Protein 8E5I (pdb70)

Structure (mmCIF, N/CA/C/O backbone):
data_8E5I
#
_entry.id   8E5I
#
_cell.length_a   95.298
_cell.length_b   95.298
_cell.length_c   87.602
_cell.angle_alpha   90.000
_cell.angle_beta   90.000
_cell.angle_gamma   90.000
#
_symmetry.space_group_name_H-M   'P 43 21 2'
#
loop_
_entity.id
_entity.type
_entity.pdbx_description
1 polymer 'Alkene reductase'
2 non-polymer 'FLAVIN MONONUCLEOTIDE'
3 non-polymer 1,2-ETHANEDIOL
4 non-polymer 'SODIUM ION'
5 non-polymer DI(HYDROXYETHYL)ETHER
6 water water
#
loop_
_atom_site.group_PDB
_atom_site.id
_atom_site.type_symbol
_atom_site.label_atom_id
_atom_site.label_alt_id
_atom_site.label_comp_id
_atom_site.label_asym_id
_atom_site.label_entity_id
_atom_site.label_seq_id
_atom_site.pdbx_PDB_ins_code
_atom_site.Cartn_x
_atom_site.Cartn_y
_atom_site.Cartn_z
_atom_site.occupancy
_atom_site.B_iso_or_equiv
_atom_site.auth_seq_id
_atom_site.auth_comp_id
_atom_site.auth_asym_id
_atom_site.auth_atom_id
_atom_site.pdbx_PDB_model_num
ATOM 1 N N . ALA A 1 2 ? 23.993 -1.219 -14.680 1.00 44.02 2 ALA A N 1
ATOM 2 C CA . ALA A 1 2 ? 22.747 -1.433 -13.944 1.00 42.67 2 ALA A CA 1
ATOM 3 C C . ALA A 1 2 ? 22.920 -1.122 -12.480 1.00 34.60 2 ALA A C 1
ATOM 4 O O . ALA A 1 2 ? 24.041 -1.006 -11.968 1.00 37.07 2 ALA A O 1
ATOM 6 N N . ASP A 1 3 ? 21.819 -0.949 -11.754 1.00 29.83 3 ASP A N 1
ATOM 7 C CA . ASP A 1 3 ? 21.942 -0.892 -10.303 1.00 36.31 3 ASP A CA 1
ATOM 8 C C . ASP A 1 3 ? 20.700 -1.564 -9.766 1.00 29.00 3 ASP A C 1
ATOM 9 O O . ASP A 1 3 ? 19.980 -2.211 -10.534 1.00 27.23 3 ASP A O 1
ATOM 14 N N . LEU A 1 4 ? 20.453 -1.409 -8.459 1.00 29.67 4 LEU A N 1
ATOM 15 C CA . LEU A 1 4 ? 19.376 -2.164 -7.819 1.00 23.70 4 LEU A CA 1
ATOM 16 C C . LEU A 1 4 ? 18.044 -1.887 -8.441 1.00 28.59 4 LEU A C 1
ATOM 17 O O . LEU A 1 4 ? 17.116 -2.702 -8.318 1.00 28.78 4 LEU A O 1
ATOM 22 N N . PHE A 1 5 ? 17.873 -0.701 -9.037 1.00 27.11 5 PHE A N 1
ATOM 23 C CA . PHE A 1 5 ? 16.536 -0.339 -9.451 1.00 25.50 5 PHE A CA 1
ATOM 24 C C . PHE A 1 5 ? 16.322 -0.541 -10.956 1.00 29.52 5 PHE A C 1
ATOM 25 O O . PHE A 1 5 ? 15.258 -0.199 -11.476 1.00 31.64 5 PHE A O 1
ATOM 33 N N . THR A 1 6 ? 17.294 -1.145 -11.659 1.00 27.92 6 THR A N 1
ATOM 34 C CA . THR A 1 6 ? 17.157 -1.459 -13.075 1.00 26.51 6 THR A CA 1
ATOM 35 C C . THR A 1 6 ? 16.355 -2.740 -13.216 1.00 30.53 6 THR A C 1
ATOM 36 O O . THR A 1 6 ? 16.683 -3.738 -12.543 1.00 25.54 6 THR A O 1
ATOM 40 N N . PRO A 1 7 ? 15.329 -2.768 -14.062 1.00 28.16 7 PRO A N 1
ATOM 41 C CA . PRO A 1 7 ? 14.605 -4.032 -14.304 1.00 25.55 7 PRO A CA 1
ATOM 42 C C . PRO A 1 7 ? 15.566 -5.070 -14.859 1.00 29.91 7 PRO A C 1
ATOM 43 O O . PRO A 1 7 ? 16.626 -4.757 -15.432 1.00 26.33 7 PRO A O 1
ATOM 47 N N . VAL A 1 8 ? 15.209 -6.337 -14.679 1.00 25.09 8 VAL A N 1
ATOM 48 C CA . VAL A 1 8 ? 16.103 -7.425 -15.098 1.00 23.88 8 VAL A CA 1
ATOM 49 C C . VAL A 1 8 ? 15.244 -8.548 -15.642 1.00 29.02 8 VAL A C 1
ATOM 50 O O . VAL A 1 8 ? 14.110 -8.762 -15.201 1.00 30.88 8 VAL A O 1
ATOM 54 N N . GLN A 1 9 ? 15.769 -9.249 -16.661 1.00 30.10 9 GLN A N 1
ATOM 55 C CA . GLN A 1 9 ? 15.067 -10.414 -17.171 1.00 32.88 9 GLN A CA 1
ATOM 56 C C . GLN A 1 9 ? 15.540 -11.602 -16.351 1.00 42.48 9 GLN A C 1
ATOM 57 O O . GLN A 1 9 ? 16.719 -11.700 -16.010 1.00 41.35 9 GLN A O 1
ATOM 63 N N . LEU A 1 10 ? 14.608 -12.470 -15.979 1.00 42.71 10 LEU A N 1
ATOM 64 C CA . LEU A 1 10 ? 14.940 -13.634 -15.159 1.00 45.08 10 LEU A CA 1
ATOM 65 C C . LEU A 1 10 ? 14.078 -14.752 -15.708 1.00 46.17 10 LEU A C 1
ATOM 66 O O . LEU A 1 10 ? 12.852 -14.719 -15.542 1.00 46.37 10 LEU A O 1
ATOM 71 N N . GLY A 1 11 ? 14.696 -15.681 -16.447 1.00 49.38 11 GLY A N 1
ATOM 72 C CA . GLY A 1 11 ? 13.872 -16.511 -17.318 1.00 50.21 11 GLY A CA 1
ATOM 73 C C . GLY A 1 11 ? 13.195 -15.639 -18.363 1.00 50.78 11 GLY A C 1
ATOM 74 O O . GLY A 1 11 ? 13.831 -14.772 -18.971 1.00 49.81 11 GLY A O 1
ATOM 75 N N . ALA A 1 12 ? 11.895 -15.870 -18.605 1.00 58.77 12 ALA A N 1
ATOM 76 C CA . ALA A 1 12 ? 11.102 -14.992 -19.472 1.00 63.48 12 ALA A CA 1
ATOM 77 C C . ALA A 1 12 ? 10.267 -13.985 -18.680 1.00 51.17 12 ALA A C 1
ATOM 78 O O . ALA A 1 12 ? 9.452 -13.256 -19.265 1.00 57.43 12 ALA A O 1
ATOM 80 N N . LEU A 1 13 ? 10.475 -13.909 -17.376 1.00 47.50 13 LEU A N 1
ATOM 81 C CA . LEU A 1 13 ? 9.860 -12.888 -16.552 1.00 41.68 13 LEU A CA 1
ATOM 82 C C . LEU A 1 13 ? 10.652 -11.600 -16.665 1.00 33.61 13 LEU A C 1
ATOM 83 O O . LEU A 1 13 ? 11.891 -11.621 -16.711 1.00 36.80 13 LEU A O 1
ATOM 88 N N . THR A 1 14 ? 9.954 -10.474 -16.512 1.00 38.02 14 THR A N 1
ATOM 89 C CA . THR A 1 14 ? 10.611 -9.178 -16.337 1.00 38.48 14 THR A CA 1
ATOM 90 C C . THR A 1 14 ? 10.405 -8.785 -14.883 1.00 35.47 14 THR A C 1
ATOM 91 O O . THR A 1 14 ? 9.260 -8.729 -14.411 1.00 42.51 14 THR A O 1
ATOM 95 N N . LEU A 1 15 ? 11.499 -8.671 -14.126 1.00 29.86 15 LEU A N 1
ATOM 96 C CA . LEU A 1 15 ? 11.387 -8.214 -12.740 1.00 25.29 15 LEU A CA 1
ATOM 97 C C . LEU A 1 15 ? 11.513 -6.694 -12.765 1.00 29.68 15 LEU A C 1
ATOM 98 O O . LEU A 1 15 ? 12.304 -6.137 -13.522 1.00 29.91 15 LEU A O 1
ATOM 103 N N . ALA A 1 16 ? 10.743 -6.034 -11.906 1.00 26.82 16 ALA A N 1
ATOM 104 C CA . ALA A 1 16 ? 10.721 -4.577 -11.907 1.00 33.77 16 ALA A CA 1
ATOM 105 C C . ALA A 1 16 ? 12.008 -3.976 -11.330 1.00 27.02 16 ALA A C 1
ATOM 106 O O . ALA A 1 16 ? 12.320 -2.810 -11.616 1.00 27.90 16 ALA A O 1
ATOM 108 N N . ASN A 1 17 ? 12.703 -4.705 -10.455 1.00 26.63 17 ASN A N 1
ATOM 109 C CA . ASN A 1 17 ? 13.908 -4.191 -9.814 1.00 29.04 17 ASN A CA 1
ATOM 110 C C . ASN A 1 17 ? 14.727 -5.405 -9.406 1.00 23.79 17 ASN A C 1
ATOM 111 O O . ASN A 1 17 ? 14.313 -6.550 -9.640 1.00 24.69 17 ASN A O 1
ATOM 116 N N . ARG A 1 18 ? 15.916 -5.174 -8.841 1.00 23.04 18 ARG A N 1
ATOM 117 C CA . ARG A 1 18 ? 16.787 -6.267 -8.441 1.00 21.38 18 ARG A CA 1
ATOM 118 C C . ARG A 1 18 ? 16.868 -6.411 -6.892 1.00 21.86 18 ARG A C 1
ATOM 119 O O . ARG A 1 18 ? 17.805 -7.041 -6.389 1.00 23.35 18 ARG A O 1
ATOM 127 N N . VAL A 1 19 ? 15.884 -5.853 -6.188 1.00 20.90 19 VAL A N 1
ATOM 128 C CA . VAL A 1 19 ? 15.738 -5.934 -4.721 1.00 21.68 19 VAL A CA 1
ATOM 129 C C . VAL A 1 19 ? 14.829 -7.130 -4.477 1.00 24.90 19 VAL A C 1
ATOM 130 O O . VAL A 1 19 ? 13.602 -7.016 -4.490 1.00 22.47 19 VAL A O 1
ATOM 134 N N . LEU A 1 20 ? 15.429 -8.291 -4.249 1.00 22.27 20 LEU A N 1
ATOM 135 C CA . LEU A 1 20 ? 14.613 -9.503 -4.171 1.00 20.47 20 LEU A CA 1
ATOM 136 C C . LEU A 1 20 ? 14.443 -9.894 -2.705 1.00 20.56 20 LEU A C 1
ATOM 137 O O . LEU A 1 20 ? 15.252 -9.558 -1.844 1.00 23.26 20 LEU A O 1
ATOM 142 N N . MET A 1 21 ? 13.403 -10.634 -2.434 1.00 19.34 21 MET A N 1
ATOM 143 C CA . MET A 1 21 ? 13.180 -11.114 -1.067 1.00 18.66 21 MET A CA 1
ATOM 144 C C . MET A 1 21 ? 13.632 -12.546 -0.948 1.00 22.57 21 MET A C 1
ATOM 145 O O . MET A 1 21 ? 13.075 -13.418 -1.601 1.00 21.74 21 MET A O 1
ATOM 150 N N . ALA A 1 22 ? 14.660 -12.782 -0.131 1.00 19.94 22 ALA A N 1
ATOM 151 C CA . ALA A 1 22 ? 15.184 -14.127 0.107 1.00 19.74 22 ALA A CA 1
ATOM 152 C C . ALA A 1 22 ? 14.145 -15.002 0.833 1.00 21.54 22 ALA A C 1
ATOM 153 O O . ALA A 1 22 ? 13.250 -14.482 1.507 1.00 22.05 22 ALA A O 1
ATOM 155 N N . PRO A 1 23 ? 14.266 -16.328 0.745 1.00 20.36 23 PRO A N 1
ATOM 156 C CA . PRO A 1 23 ? 13.276 -17.206 1.407 1.00 18.62 23 PRO A CA 1
ATOM 157 C C . PRO A 1 23 ? 13.472 -17.128 2.920 1.00 20.18 23 PRO A C 1
ATOM 158 O O . PRO A 1 23 ? 14.597 -17.196 3.402 1.00 22.47 23 PRO A O 1
ATOM 162 N N . LEU A 1 24 ? 12.368 -16.973 3.656 1.00 19.95 24 LEU A N 1
ATOM 163 C CA . LEU A 1 24 ? 12.443 -16.804 5.118 1.00 20.20 24 LEU A CA 1
ATOM 164 C C . LEU A 1 24 ? 11.389 -17.673 5.804 1.00 20.48 24 LEU A C 1
ATOM 165 O O . LEU A 1 24 ? 10.215 -17.330 5.747 1.00 23.11 24 LEU A O 1
ATOM 170 N N . THR A 1 25 ? 11.832 -18.782 6.396 1.00 21.13 25 THR A N 1
ATOM 171 C CA . THR A 1 25 ? 10.984 -19.639 7.232 1.00 19.89 25 THR A CA 1
ATOM 172 C C . THR A 1 25 ? 10.434 -18.851 8.422 1.00 23.74 25 THR A C 1
ATOM 173 O O . THR A 1 25 ? 11.212 -18.315 9.191 1.00 23.18 25 THR A O 1
ATOM 177 N N . ARG A 1 26 ? 9.102 -18.767 8.552 1.00 23.57 26 ARG A N 1
ATOM 178 C CA . ARG A 1 26 ? 8.535 -17.996 9.660 1.00 21.88 26 ARG A CA 1
ATOM 179 C C . ARG A 1 26 ? 7.538 -18.824 10.447 1.00 23.87 26 ARG A C 1
ATOM 180 O O . ARG A 1 26 ? 7.012 -18.345 11.457 1.00 27.26 26 ARG A O 1
ATOM 188 N N . THR A 1 27 ? 7.324 -20.060 10.034 1.00 25.78 27 THR A N 1
ATOM 189 C CA . THR A 1 27 ? 6.479 -21.035 10.742 1.00 26.18 27 THR A CA 1
ATOM 190 C C . THR A 1 27 ? 5.116 -20.466 11.128 1.00 28.07 27 THR A C 1
ATOM 191 O O . THR A 1 27 ? 4.642 -20.669 12.253 1.00 30.12 27 THR A O 1
ATOM 195 N N . ARG A 1 28 ? 4.460 -19.823 10.153 1.00 30.48 28 ARG A N 1
ATOM 196 C CA . ARG A 1 28 ? 3.105 -19.306 10.368 1.00 36.42 28 ARG A CA 1
ATOM 197 C C . ARG A 1 28 ? 2.072 -20.115 9.581 1.00 32.06 28 ARG A C 1
ATOM 198 O O . ARG A 1 28 ? 0.923 -19.683 9.459 1.00 35.34 28 ARG A O 1
ATOM 206 N N . ALA A 1 29 ? 2.448 -21.276 9.047 1.00 26.56 29 ALA A N 1
ATOM 207 C CA . ALA A 1 29 ? 1.438 -22.157 8.465 1.00 25.66 29 ALA A CA 1
ATOM 208 C C . ALA A 1 29 ? 0.674 -22.859 9.564 1.00 32.72 29 ALA A C 1
ATOM 209 O O . ALA A 1 29 ? 1.058 -22.860 10.746 1.00 31.38 29 ALA A O 1
ATOM 211 N N . ASP A 1 30 ? -0.437 -23.473 9.168 1.00 27.90 30 ASP A N 1
ATOM 212 C CA . ASP A 1 30 ? -1.268 -24.128 10.162 1.00 30.90 30 ASP A CA 1
ATOM 213 C C . ASP A 1 30 ? -0.740 -25.537 10.457 1.00 29.80 30 ASP A C 1
ATOM 214 O O . ASP A 1 30 ? 0.276 -25.980 9.908 1.00 31.92 30 ASP A O 1
ATOM 219 N N . ALA A 1 31 ? -1.445 -26.251 11.363 1.00 35.84 31 ALA A N 1
ATOM 220 C CA . ALA A 1 31 ? -0.964 -27.551 11.831 1.00 35.23 31 ALA A CA 1
ATOM 221 C C . ALA A 1 31 ? -0.894 -28.587 10.700 1.00 41.91 31 ALA A C 1
ATOM 222 O O . ALA A 1 31 ? -0.084 -29.518 10.765 1.00 41.85 31 ALA A O 1
ATOM 224 N N . ASP A 1 32 ? -1.698 -28.438 9.650 1.00 34.58 32 ASP A N 1
ATOM 225 C CA . ASP A 1 32 ? -1.623 -29.299 8.466 1.00 36.12 32 ASP A CA 1
ATOM 226 C C . ASP A 1 32 ? -0.668 -28.760 7.417 1.00 31.75 32 ASP A C 1
ATOM 227 O O . ASP A 1 32 ? -0.687 -29.234 6.275 1.00 31.04 32 ASP A O 1
ATOM 232 N N . HIS A 1 33 ? 0.180 -27.794 7.791 1.00 28.69 33 HIS A N 1
ATOM 233 C CA . HIS A 1 33 ? 1.154 -27.197 6.905 1.00 25.57 33 HIS A CA 1
ATOM 234 C C . HIS A 1 33 ? 0.477 -26.485 5.749 1.00 23.86 33 HIS A C 1
ATOM 235 O O . HIS A 1 33 ? 1.093 -26.292 4.705 1.00 25.45 33 HIS A O 1
ATOM 242 N N . VAL A 1 34 ? -0.723 -25.950 5.971 1.00 24.00 34 VAL A N 1
ATOM 243 C CA . VAL A 1 34 ? -1.428 -25.157 4.951 1.00 28.16 34 VAL A CA 1
ATOM 244 C C . VAL A 1 34 ? -1.158 -23.671 5.178 1.00 30.49 34 VAL A C 1
ATOM 245 O O . VAL A 1 34 ? -1.260 -23.210 6.318 1.00 26.97 34 VAL A O 1
ATOM 249 N N . PRO A 1 35 ? -0.804 -22.894 4.136 1.00 27.75 35 PRO A N 1
ATOM 250 C CA . PRO A 1 35 ? -0.690 -21.440 4.292 1.00 28.05 35 PRO A CA 1
ATOM 251 C C . PRO A 1 35 ? -1.964 -20.807 4.806 1.00 29.25 35 PRO A C 1
ATOM 252 O O . PRO A 1 35 ? -3.071 -21.251 4.513 1.00 32.76 35 PRO A O 1
ATOM 256 N N . THR A 1 36 ? -1.778 -19.750 5.582 1.00 28.04 36 THR A N 1
ATOM 257 C CA . THR A 1 36 ? -2.810 -19.068 6.357 1.00 28.01 36 THR A CA 1
ATOM 258 C C . THR A 1 36 ? -3.074 -17.677 5.789 1.00 29.31 36 THR A C 1
ATOM 259 O O . THR A 1 36 ? -2.283 -17.135 5.012 1.00 29.97 36 THR A O 1
ATOM 263 N N . ASP A 1 37 ? -4.188 -17.095 6.260 1.00 31.87 37 ASP A N 1
ATOM 264 C CA . ASP A 1 37 ? -4.488 -15.680 6.000 1.00 35.07 37 ASP A CA 1
ATOM 265 C C . ASP A 1 37 ? -3.299 -14.784 6.330 1.00 34.76 37 ASP A C 1
ATOM 266 O O . ASP A 1 37 ? -3.045 -13.799 5.622 1.00 30.94 37 ASP A O 1
ATOM 271 N N . LEU A 1 38 ? -2.583 -15.073 7.441 1.00 30.20 38 LEU A N 1
ATOM 272 C CA . LEU A 1 38 ? -1.414 -14.253 7.785 1.00 28.70 38 LEU A CA 1
ATOM 273 C C . LEU A 1 38 ? -0.356 -14.268 6.697 1.00 28.84 38 LEU A C 1
ATOM 274 O O . LEU A 1 38 ? 0.237 -13.221 6.401 1.00 28.62 38 LEU A O 1
ATOM 279 N N . MET A 1 39 ? -0.045 -15.456 6.130 1.00 26.88 39 MET A N 1
ATOM 280 C CA . MET A 1 39 ? 0.971 -15.521 5.095 1.00 24.10 39 MET A CA 1
ATOM 281 C C . MET A 1 39 ? 0.512 -14.750 3.847 1.00 27.09 39 MET A C 1
ATOM 282 O O . MET A 1 39 ? 1.322 -14.089 3.187 1.00 28.27 39 MET A O 1
ATOM 287 N N . VAL A 1 40 ? -0.783 -14.816 3.503 1.00 30.14 40 VAL A N 1
ATOM 288 C CA . VAL A 1 40 ? -1.262 -14.032 2.355 1.00 28.22 40 VAL A CA 1
ATOM 289 C C . VAL A 1 40 ? -0.942 -12.557 2.539 1.00 30.43 40 VAL A C 1
ATOM 290 O O . VAL A 1 40 ? -0.418 -11.891 1.615 1.00 30.86 40 VAL A O 1
ATOM 294 N N . GLU A 1 41 ? -1.278 -12.014 3.719 1.00 29.86 41 GLU A N 1
ATOM 295 C CA . GLU A 1 41 ? -1.038 -10.592 3.990 1.00 27.15 41 GLU A CA 1
ATOM 296 C C . GLU A 1 41 ? 0.454 -10.276 3.988 1.00 29.52 41 GLU A C 1
ATOM 297 O O . GLU A 1 41 ? 0.873 -9.242 3.455 1.00 28.35 41 GLU A O 1
ATOM 303 N N . HIS A 1 42 ? 1.266 -11.126 4.636 1.00 26.25 42 HIS A N 1
ATOM 304 C CA . HIS A 1 42 ? 2.704 -10.886 4.742 1.00 26.82 42 HIS A CA 1
ATOM 305 C C . HIS A 1 42 ? 3.375 -10.804 3.356 1.00 22.53 42 HIS A C 1
ATOM 306 O O . HIS A 1 42 ? 4.203 -9.911 3.098 1.00 24.89 42 HIS A O 1
ATOM 313 N N . TYR A 1 43 ? 3.097 -11.762 2.479 1.00 21.40 43 TYR A N 1
ATOM 314 C CA . TYR A 1 43 ? 3.731 -11.703 1.162 1.00 23.20 43 TYR A CA 1
ATOM 315 C C . TYR A 1 43 ? 3.152 -10.555 0.324 1.00 22.40 43 TYR A C 1
ATOM 316 O O . TYR A 1 43 ? 3.900 -9.889 -0.413 1.00 24.74 43 TYR A O 1
ATOM 325 N N . ALA A 1 44 ? 1.847 -10.313 0.406 1.00 24.25 44 ALA A N 1
ATOM 326 C CA . ALA A 1 44 ? 1.252 -9.220 -0.376 1.00 24.18 44 ALA A CA 1
ATOM 327 C C . ALA A 1 44 ? 1.903 -7.889 0.002 1.00 29.69 44 ALA A C 1
ATOM 328 O O . ALA A 1 44 ? 2.077 -7.010 -0.843 1.00 27.72 44 ALA A O 1
ATOM 330 N N . GLN A 1 45 ? 2.207 -7.705 1.297 1.00 26.44 45 GLN A N 1
ATOM 331 C CA . GLN A 1 45 ? 2.854 -6.475 1.768 1.00 25.47 45 GLN A CA 1
ATOM 332 C C . GLN A 1 45 ? 4.211 -6.252 1.101 1.00 27.96 45 GLN A C 1
ATOM 333 O O . GLN A 1 45 ? 4.703 -5.105 1.069 1.00 26.63 45 GLN A O 1
ATOM 339 N N . ARG A 1 46 ? 4.858 -7.329 0.649 1.00 23.22 46 ARG A N 1
ATOM 340 C CA . ARG A 1 46 ? 6.216 -7.282 0.115 1.00 24.29 46 ARG A CA 1
ATOM 341 C C . ARG A 1 46 ? 6.263 -7.411 -1.408 1.00 25.23 46 ARG A C 1
ATOM 342 O O . ARG A 1 46 ? 7.349 -7.592 -1.987 1.00 26.86 46 ARG A O 1
ATOM 350 N N . ALA A 1 47 ? 5.126 -7.263 -2.075 1.00 25.50 47 ALA A N 1
ATOM 351 C CA . ALA A 1 47 ? 5.063 -7.506 -3.525 1.00 25.81 47 ALA A CA 1
ATOM 352 C C . ALA A 1 47 ? 5.782 -6.452 -4.370 1.00 28.36 47 ALA A C 1
ATOM 353 O O . ALA A 1 47 ? 5.934 -6.666 -5.586 1.00 29.35 47 ALA A O 1
ATOM 355 N N . SER A 1 48 ? 6.265 -5.352 -3.783 1.00 25.35 48 SER A N 1
ATOM 356 C CA . SER A 1 48 ? 7.129 -4.455 -4.572 1.00 25.14 48 SER A CA 1
ATOM 357 C C . SER A 1 48 ? 8.528 -5.030 -4.813 1.00 27.77 48 SER A C 1
ATOM 358 O O . SER A 1 48 ? 9.269 -4.465 -5.615 1.00 26.11 48 SER A O 1
ATOM 361 N N . ALA A 1 49 ? 8.911 -6.091 -4.127 1.00 22.11 49 ALA A N 1
ATOM 362 C CA . ALA A 1 49 ? 10.141 -6.822 -4.459 1.00 23.91 49 ALA A CA 1
ATOM 363 C C . ALA A 1 49 ? 10.164 -7.164 -5.940 1.00 27.46 49 ALA A C 1
ATOM 364 O O . ALA A 1 49 ? 9.127 -7.492 -6.525 1.00 25.12 49 ALA A O 1
ATOM 366 N N . GLY A 1 50 ? 11.359 -7.136 -6.552 1.00 23.80 50 GLY A N 1
ATOM 367 C CA . GLY A 1 50 ? 11.431 -7.602 -7.931 1.00 24.04 50 GLY A CA 1
ATOM 368 C C . GLY A 1 50 ? 10.947 -9.035 -8.052 1.00 23.33 50 GLY A C 1
ATOM 369 O O . GLY A 1 50 ? 10.275 -9.403 -9.028 1.00 25.24 50 GLY A O 1
ATOM 370 N N . LEU A 1 51 ? 11.285 -9.849 -7.065 1.00 22.29 51 LEU A N 1
ATOM 371 C CA . LEU A 1 51 ? 10.885 -11.253 -6.968 1.00 19.21 51 LEU A CA 1
ATOM 372 C C . LEU A 1 51 ? 10.806 -11.610 -5.492 1.00 21.65 51 LEU A C 1
ATOM 373 O O . LEU A 1 51 ? 11.692 -11.252 -4.713 1.00 21.17 51 LEU A O 1
ATOM 378 N N . ILE A 1 52 ? 9.751 -12.337 -5.097 1.00 18.43 52 ILE A N 1
ATOM 379 C CA . ILE A 1 52 ? 9.693 -12.916 -3.741 1.00 19.74 52 ILE A CA 1
ATOM 380 C C . ILE A 1 52 ? 10.057 -14.375 -3.894 1.00 23.38 52 ILE A C 1
ATOM 381 O O . ILE A 1 52 ? 9.484 -15.042 -4.758 1.00 21.21 52 ILE A O 1
ATOM 386 N N . ILE A 1 53 ? 10.994 -14.879 -3.086 1.00 19.96 53 ILE A N 1
ATOM 387 C CA . ILE A 1 53 ? 11.204 -16.333 -3.008 1.00 20.17 53 ILE A CA 1
ATOM 388 C C . ILE A 1 53 ? 10.531 -16.780 -1.708 1.00 21.53 53 ILE A C 1
ATOM 389 O O . ILE A 1 53 ? 10.923 -16.370 -0.607 1.00 22.75 53 ILE A O 1
ATOM 394 N N . ALA A 1 54 ? 9.451 -17.540 -1.830 1.00 20.62 54 ALA A N 1
ATOM 395 C CA . ALA A 1 54 ? 8.697 -17.929 -0.651 1.00 20.28 54 ALA A CA 1
ATOM 396 C C . ALA A 1 54 ? 9.489 -18.990 0.102 1.00 22.28 54 ALA A C 1
ATOM 397 O O . ALA A 1 54 ? 10.313 -19.687 -0.469 1.00 24.32 54 ALA A O 1
ATOM 399 N N . GLU A 1 55 ? 9.283 -19.043 1.421 1.00 21.22 55 GLU A N 1
ATOM 400 C CA . GLU A 1 55 ? 10.074 -19.833 2.359 1.00 20.15 55 GLU A CA 1
ATOM 401 C C . GLU A 1 55 ? 10.108 -21.334 2.025 1.00 22.69 55 GLU A C 1
ATOM 402 O O . GLU A 1 55 ? 9.232 -21.867 1.328 1.00 22.87 55 GLU A O 1
ATOM 408 N N . ALA A 1 56 ? 11.096 -22.016 2.623 1.00 20.16 56 ALA A N 1
ATOM 409 C CA . ALA A 1 56 ? 11.286 -23.462 2.487 1.00 21.68 56 ALA A CA 1
ATOM 410 C C . ALA A 1 56 ? 9.954 -24.170 2.730 1.00 22.94 56 ALA A C 1
ATOM 411 O O . ALA A 1 56 ? 9.300 -23.976 3.760 1.00 23.14 56 ALA A O 1
ATOM 413 N N . THR A 1 57 ? 9.539 -24.956 1.736 1.00 20.22 57 THR A N 1
ATOM 414 C CA . THR A 1 57 ? 8.219 -25.573 1.748 1.00 18.96 57 THR A CA 1
ATOM 415 C C . THR A 1 57 ? 8.359 -27.059 1.515 1.00 21.27 57 THR A C 1
ATOM 416 O O . THR A 1 57 ? 9.088 -27.481 0.614 1.00 20.03 57 THR A O 1
ATOM 420 N N . MET A 1 58 ? 7.747 -27.850 2.395 1.00 18.13 58 MET A N 1
ATOM 421 C CA . MET A 1 58 ? 7.956 -29.297 2.416 1.00 19.06 58 MET A CA 1
ATOM 422 C C . MET A 1 58 ? 7.484 -29.947 1.109 1.00 22.64 58 MET A C 1
ATOM 423 O O . MET A 1 58 ? 6.293 -29.901 0.776 1.00 23.01 58 MET A O 1
ATOM 428 N N . ALA A 1 59 ? 8.410 -30.565 0.398 1.00 20.18 59 ALA A N 1
ATOM 429 C CA . ALA A 1 59 ? 8.077 -31.193 -0.869 1.00 22.82 59 ALA A CA 1
ATOM 430 C C . ALA A 1 59 ? 7.258 -32.457 -0.665 1.00 27.39 59 ALA A C 1
ATOM 431 O O . ALA A 1 59 ? 6.359 -32.750 -1.468 1.00 30.50 59 ALA A O 1
ATOM 433 N N . MET A 1 60 ? 7.557 -33.221 0.390 1.00 25.01 60 MET A N 1
ATOM 434 C CA . MET A 1 60 ? 7.018 -34.559 0.564 1.00 27.56 60 MET A CA 1
ATOM 435 C C . MET A 1 60 ? 6.461 -34.682 1.985 1.00 28.92 60 MET A C 1
ATOM 436 O O . MET A 1 60 ? 7.066 -34.193 2.946 1.00 27.67 60 MET A O 1
ATOM 441 N N . GLU A 1 61 ? 5.324 -35.335 2.133 1.00 27.89 61 GLU A N 1
ATOM 442 C CA . GLU A 1 61 ? 4.701 -35.475 3.449 1.00 26.92 61 GLU A CA 1
ATOM 443 C C . GLU A 1 61 ? 5.592 -36.219 4.460 1.00 29.05 61 GLU A C 1
ATOM 444 O O . GLU A 1 61 ? 6.304 -37.167 4.118 1.00 30.80 61 GLU A O 1
ATOM 450 N N . GLY A 1 62 ? 5.558 -35.776 5.722 1.00 28.48 62 GLY A N 1
ATOM 451 C CA . GLY A 1 62 ? 6.239 -36.481 6.804 1.00 33.57 62 GLY A CA 1
ATOM 452 C C . GLY A 1 62 ? 7.688 -36.102 7.023 1.00 33.49 62 GLY A C 1
ATOM 453 O O . GLY A 1 62 ? 8.450 -36.920 7.557 1.00 36.88 62 GLY A O 1
ATOM 454 N N . ASN A 1 63 ? 8.106 -34.903 6.571 1.00 27.16 63 ASN A N 1
ATOM 455 C CA . ASN A 1 63 ? 9.466 -34.408 6.662 1.00 27.33 63 ASN A CA 1
ATOM 456 C C . ASN A 1 63 ? 9.437 -32.995 7.237 1.00 24.92 63 ASN A C 1
ATOM 457 O O . ASN A 1 63 ? 9.838 -32.031 6.608 1.00 25.86 63 ASN A O 1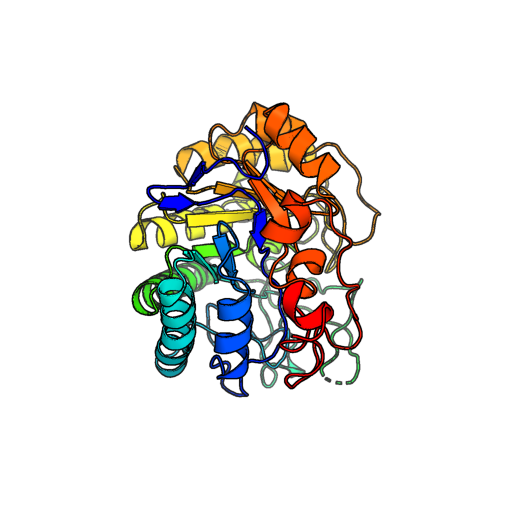
ATOM 462 N N . SER A 1 64 ? 8.893 -32.866 8.457 1.00 28.68 64 SER A N 1
ATOM 463 C CA . SER A 1 64 ? 8.875 -31.569 9.139 1.00 30.26 64 SER A CA 1
ATOM 464 C C . SER A 1 64 ? 10.201 -31.366 9.899 1.00 25.45 64 SER A C 1
ATOM 465 O O . SER A 1 64 ? 10.690 -32.276 10.594 1.00 28.10 64 SER A O 1
ATOM 468 N N . ALA A 1 65 ? 10.812 -30.201 9.709 1.00 29.65 65 ALA A N 1
ATOM 469 C CA . ALA A 1 65 ? 11.952 -29.767 10.531 1.00 30.97 65 ALA A CA 1
ATOM 470 C C . ALA A 1 65 ? 11.618 -28.585 11.439 1.00 31.63 65 ALA A C 1
ATOM 471 O O . ALA A 1 65 ? 12.375 -28.312 12.385 1.00 30.46 65 ALA A O 1
ATOM 473 N N . PHE A 1 66 ? 10.546 -27.872 11.162 1.00 25.72 66 PHE A N 1
ATOM 474 C CA . PHE A 1 66 ? 10.268 -26.642 11.911 1.00 32.98 66 PHE A CA 1
ATOM 475 C C . PHE A 1 66 ? 8.877 -26.604 12.534 1.00 34.00 66 PHE A C 1
ATOM 476 O O . PHE A 1 66 ? 8.444 -25.529 12.939 1.00 37.81 66 PHE A O 1
ATOM 484 N N . TRP A 1 67 ? 8.149 -27.718 12.547 1.00 29.41 67 TRP A N 1
ATOM 485 C CA . TRP A 1 67 ? 6.850 -27.860 13.191 1.00 33.94 67 TRP A CA 1
ATOM 486 C C . TRP A 1 67 ? 5.707 -27.273 12.370 1.00 32.67 67 TRP A C 1
ATOM 487 O O . TRP A 1 67 ? 4.782 -28.020 12.018 1.00 37.90 67 TRP A O 1
ATOM 498 N N . ARG A 1 68 ? 5.734 -25.967 12.056 1.00 27.28 68 ARG A N 1
ATOM 499 C CA . ARG A 1 68 ? 4.631 -25.308 11.341 1.00 25.55 68 ARG A CA 1
ATOM 500 C C . ARG A 1 68 ? 5.088 -24.683 10.024 1.00 26.83 68 ARG A C 1
ATOM 501 O O . ARG A 1 68 ? 4.631 -23.588 9.610 1.00 28.82 68 ARG A O 1
ATOM 509 N N . GLU A 1 69 ? 5.971 -25.370 9.308 1.00 25.28 69 GLU A N 1
ATOM 510 C CA . GLU A 1 69 ? 6.315 -24.876 7.979 1.00 24.17 69 GLU A CA 1
ATOM 511 C C . GLU A 1 69 ? 5.224 -25.255 6.987 1.00 24.67 69 GLU A C 1
ATOM 512 O O . GLU A 1 69 ? 4.458 -26.190 7.213 1.00 25.04 69 GLU A O 1
ATOM 518 N N . PRO A 1 70 ? 5.146 -24.569 5.856 1.00 22.22 70 PRO A N 1
ATOM 519 C CA . PRO A 1 70 ? 4.151 -24.964 4.849 1.00 23.05 70 PRO A CA 1
ATOM 520 C C . PRO A 1 70 ? 4.621 -26.162 4.042 1.00 24.00 70 PRO A C 1
ATOM 521 O O . PRO A 1 70 ? 5.806 -26.522 4.031 1.00 21.86 70 PRO A O 1
ATOM 525 N N . GLY A 1 71 ? 3.647 -26.783 3.357 1.00 21.61 71 GLY A N 1
ATOM 526 C CA . GLY A 1 71 ? 3.919 -27.880 2.454 1.00 22.50 71 GLY A CA 1
ATOM 527 C C . GLY A 1 71 ? 3.309 -27.567 1.092 1.00 23.97 71 GLY A C 1
ATOM 528 O O . GLY A 1 71 ? 2.570 -26.604 0.920 1.00 22.01 71 GLY A O 1
ATOM 529 N N . ILE A 1 72 ? 3.624 -28.418 0.130 1.00 20.92 72 ILE A N 1
ATOM 530 C CA . ILE A 1 72 ? 3.094 -28.245 -1.221 1.00 21.76 72 ILE A CA 1
ATOM 531 C C . ILE A 1 72 ? 2.769 -29.639 -1.755 1.00 27.60 72 ILE A C 1
ATOM 532 O O . ILE A 1 72 ? 2.693 -29.853 -2.961 1.00 28.30 72 ILE A O 1
ATOM 537 N N . TYR A 1 73 ? 2.525 -30.604 -0.841 1.00 21.61 73 TYR A N 1
ATOM 538 C CA . TYR A 1 73 ? 2.167 -31.940 -1.283 1.00 24.27 73 TYR A CA 1
ATOM 539 C C . TYR A 1 73 ? 0.669 -32.246 -1.279 1.00 27.27 73 TYR A C 1
ATOM 540 O O . TYR A 1 73 ? 0.275 -33.214 -1.927 1.00 31.07 73 TYR A O 1
ATOM 549 N N . SER A 1 74 ? -0.180 -31.456 -0.637 1.00 26.90 74 SER A N 1
ATOM 550 C CA . SER A 1 74 ? -1.588 -31.814 -0.472 1.00 24.74 74 SER A CA 1
ATOM 551 C C . SER A 1 74 ? -2.473 -30.834 -1.228 1.00 26.70 74 SER A C 1
ATOM 552 O O . SER A 1 74 ? -2.054 -29.732 -1.573 1.00 26.23 74 SER A O 1
ATOM 555 N N . GLU A 1 75 ? -3.718 -31.248 -1.465 1.00 30.07 75 GLU A N 1
ATOM 556 C CA . GLU A 1 75 ? -4.623 -30.366 -2.205 1.00 33.42 75 GLU A CA 1
ATOM 557 C C . GLU A 1 75 ? -4.965 -29.125 -1.385 1.00 30.86 75 GLU A C 1
ATOM 558 O O . GLU A 1 75 ? -5.134 -28.033 -1.934 1.00 28.53 75 GLU A O 1
ATOM 564 N N . ALA A 1 76 ? -5.123 -29.268 -0.060 1.00 28.34 76 ALA A N 1
ATOM 565 C CA . ALA A 1 76 ? -5.409 -28.072 0.731 1.00 26.19 76 ALA A CA 1
ATOM 566 C C . ALA A 1 76 ? -4.238 -27.120 0.705 1.00 26.19 76 ALA A C 1
ATOM 567 O O . ALA A 1 76 ? -4.419 -25.899 0.733 1.00 26.14 76 ALA A O 1
ATOM 569 N N . GLN A 1 77 ? -3.032 -27.652 0.610 1.00 23.76 77 GLN A N 1
ATOM 570 C CA . GLN A 1 77 ? -1.883 -26.760 0.536 1.00 21.82 77 GLN A CA 1
ATOM 571 C C . GLN A 1 77 ? -1.821 -26.016 -0.795 1.00 21.60 77 GLN A C 1
ATOM 572 O O . GLN A 1 77 ? -1.493 -24.819 -0.837 1.00 23.07 77 GLN A O 1
ATOM 578 N N . VAL A 1 78 ? -2.154 -26.701 -1.886 1.00 23.49 78 VAL A N 1
ATOM 579 C CA . VAL A 1 78 ? -2.183 -26.017 -3.183 1.00 24.74 78 VAL A CA 1
ATOM 580 C C . VAL A 1 78 ? -3.180 -24.878 -3.138 1.00 25.15 78 VAL A C 1
ATOM 581 O O . VAL A 1 78 ? -2.884 -23.755 -3.578 1.00 24.91 78 VAL A O 1
ATOM 585 N N . SER A 1 79 ? -4.381 -25.141 -2.588 1.00 26.50 79 SER A N 1
ATOM 586 C CA . SER A 1 79 ? -5.403 -24.079 -2.515 1.00 25.57 79 SER A CA 1
ATOM 587 C C . SER A 1 79 ? -4.945 -22.922 -1.610 1.00 29.30 79 SER A C 1
ATOM 588 O O . SER A 1 79 ? -5.170 -21.732 -1.925 1.00 29.47 79 SER A O 1
ATOM 591 N N . GLY A 1 80 ? -4.303 -23.246 -0.485 1.00 26.58 80 GLY A N 1
ATOM 592 C CA . GLY A 1 80 ? -3.785 -22.203 0.397 1.00 25.30 80 GLY A CA 1
ATOM 593 C C . GLY A 1 80 ? -2.707 -21.362 -0.256 1.00 28.51 80 GLY A C 1
ATOM 594 O O . GLY A 1 80 ? -2.690 -20.131 -0.129 1.00 25.61 80 GLY A O 1
ATOM 595 N N . TRP A 1 81 ? -1.767 -22.016 -0.948 1.00 23.21 81 TRP A N 1
ATOM 596 C CA . TRP A 1 81 ? -0.733 -21.240 -1.627 1.00 21.66 81 TRP A CA 1
ATOM 597 C C . TRP A 1 81 ? -1.316 -20.419 -2.769 1.00 23.81 81 TRP A C 1
ATOM 598 O O . TRP A 1 81 ? -0.808 -19.330 -3.058 1.00 24.42 81 TRP A O 1
ATOM 609 N N . LYS A 1 82 ? -2.368 -20.915 -3.418 1.00 22.53 82 LYS A N 1
ATOM 610 C CA . LYS A 1 82 ? -2.968 -20.129 -4.499 1.00 22.02 82 LYS A CA 1
ATOM 611 C C . LYS A 1 82 ? -3.502 -18.789 -3.940 1.00 28.97 82 LYS A C 1
ATOM 612 O O . LYS A 1 82 ? -3.445 -17.746 -4.623 1.00 27.02 82 LYS A O 1
ATOM 618 N N . ARG A 1 83 ? -3.989 -18.772 -2.684 1.00 26.30 83 ARG A N 1
ATOM 619 C CA . ARG A 1 83 ? -4.426 -17.486 -2.113 1.00 24.98 83 ARG A CA 1
ATOM 620 C C . ARG A 1 83 ? -3.260 -16.512 -2.026 1.00 22.43 83 ARG A C 1
ATOM 621 O O . ARG A 1 83 ? -3.431 -15.307 -2.258 1.00 26.76 83 ARG A O 1
ATOM 629 N N . VAL A 1 84 ? -2.074 -17.035 -1.655 1.00 23.21 84 VAL A N 1
ATOM 630 C CA . VAL A 1 84 ? -0.874 -16.219 -1.537 1.00 23.23 84 VAL A CA 1
ATOM 631 C C . VAL A 1 84 ? -0.447 -15.686 -2.904 1.00 24.92 84 VAL A C 1
ATOM 632 O O . VAL A 1 84 ? -0.197 -14.476 -3.068 1.00 24.79 84 VAL A O 1
ATOM 636 N N . THR A 1 85 ? -0.283 -16.591 -3.887 1.00 22.89 85 THR A N 1
ATOM 637 C CA . THR A 1 85 ? 0.202 -16.130 -5.194 1.00 20.38 85 THR A CA 1
ATOM 638 C C . THR A 1 85 ? -0.796 -15.175 -5.848 1.00 24.64 85 THR A C 1
ATOM 639 O O . THR A 1 85 ? -0.376 -14.213 -6.514 1.00 28.24 85 THR A O 1
ATOM 643 N N . ASP A 1 86 ? -2.119 -15.423 -5.695 1.00 24.20 86 ASP A N 1
ATOM 644 C CA . ASP A 1 86 ? -3.078 -14.480 -6.251 1.00 28.38 86 ASP A CA 1
ATOM 645 C C . ASP A 1 86 ? -2.938 -13.104 -5.624 1.00 29.71 86 ASP A C 1
ATOM 646 O O . ASP A 1 86 ? -3.114 -12.088 -6.315 1.00 28.87 86 ASP A O 1
ATOM 651 N N . ALA A 1 87 ? -2.713 -13.043 -4.310 1.00 26.66 87 ALA A N 1
ATOM 652 C CA . ALA A 1 87 ? -2.591 -11.744 -3.659 1.00 28.25 87 ALA A CA 1
ATOM 653 C C . ALA A 1 87 ? -1.334 -11.012 -4.124 1.00 27.95 87 ALA A C 1
ATOM 654 O O . ALA A 1 87 ? -1.350 -9.779 -4.307 1.00 28.91 87 ALA A O 1
ATOM 656 N N . VAL A 1 88 ? -0.236 -11.751 -4.317 1.00 25.57 88 VAL A N 1
ATOM 657 C CA . VAL A 1 88 ? 0.994 -11.117 -4.771 1.00 24.97 88 VAL A CA 1
ATOM 658 C C . VAL A 1 88 ? 0.819 -10.632 -6.213 1.00 29.47 88 VAL A C 1
ATOM 659 O O . VAL A 1 88 ? 1.270 -9.539 -6.574 1.00 26.39 88 VAL A O 1
ATOM 663 N N . HIS A 1 89 ? 0.167 -11.440 -7.056 1.00 28.00 89 HIS A N 1
ATOM 664 C CA . HIS A 1 89 ? 0.033 -11.033 -8.462 1.00 27.74 89 HIS A CA 1
ATOM 665 C C . HIS A 1 89 ? -0.904 -9.860 -8.600 1.00 32.40 89 HIS A C 1
ATOM 666 O O . HIS A 1 89 ? -0.746 -9.059 -9.531 1.00 31.71 89 HIS A O 1
ATOM 673 N N . ALA A 1 90 ? -1.876 -9.751 -7.701 1.00 27.01 90 ALA A N 1
ATOM 674 C CA . ALA A 1 90 ? -2.840 -8.663 -7.798 1.00 27.72 90 ALA A CA 1
ATOM 675 C C . ALA A 1 90 ? -2.170 -7.324 -7.509 1.00 36.27 90 ALA A C 1
ATOM 676 O O . ALA A 1 90 ? -2.712 -6.274 -7.879 1.00 39.25 90 ALA A O 1
ATOM 678 N N . LYS A 1 91 ? -1.050 -7.345 -6.775 1.00 33.67 91 LYS A N 1
ATOM 679 C CA . LYS A 1 91 ? -0.178 -6.196 -6.564 1.00 34.72 91 LYS A CA 1
ATOM 680 C C . LYS A 1 91 ? 0.898 -6.077 -7.631 1.00 40.90 91 LYS A C 1
ATOM 681 O O . LYS A 1 91 ? 1.713 -5.155 -7.568 1.00 42.51 91 LYS A O 1
ATOM 687 N N . GLY A 1 92 ? 0.910 -6.954 -8.622 1.00 34.13 92 GLY A N 1
ATOM 688 C CA . GLY A 1 92 ? 1.892 -6.840 -9.672 1.00 34.41 92 GLY A CA 1
ATOM 689 C C . GLY A 1 92 ? 3.242 -7.422 -9.335 1.00 37.35 92 GLY A C 1
ATOM 690 O O . GLY A 1 92 ? 4.210 -7.149 -10.058 1.00 36.52 92 GLY A O 1
ATOM 691 N N . GLY A 1 93 ? 3.356 -8.187 -8.238 1.00 28.28 93 GLY A N 1
ATOM 692 C CA . GLY A 1 93 ? 4.611 -8.855 -7.916 1.00 27.54 93 GLY A CA 1
ATOM 693 C C . GLY A 1 93 ? 4.774 -10.193 -8.594 1.00 30.25 93 GLY A C 1
ATOM 694 O O . GLY A 1 93 ? 3.915 -10.679 -9.337 1.00 26.95 93 GLY A O 1
ATOM 695 N N . LYS A 1 94 ? 5.926 -10.806 -8.327 1.00 22.43 94 LYS A N 1
ATOM 696 C CA . LYS A 1 94 ? 6.329 -12.086 -8.912 1.00 23.76 94 LYS A CA 1
ATOM 697 C C . LYS A 1 94 ? 6.783 -12.971 -7.755 1.00 22.56 94 LYS A C 1
ATOM 698 O O . LYS A 1 94 ? 7.406 -12.453 -6.805 1.00 22.49 94 LYS A O 1
ATOM 704 N N . ILE A 1 95 ? 6.518 -14.284 -7.821 1.00 20.66 95 ILE A N 1
ATOM 705 C CA . ILE A 1 95 ? 6.855 -15.096 -6.631 1.00 21.92 95 ILE A CA 1
ATOM 706 C C . ILE A 1 95 ? 7.241 -16.514 -7.056 1.00 20.31 95 ILE A C 1
ATOM 707 O O . ILE A 1 95 ? 6.553 -17.151 -7.874 1.00 20.38 95 ILE A O 1
ATOM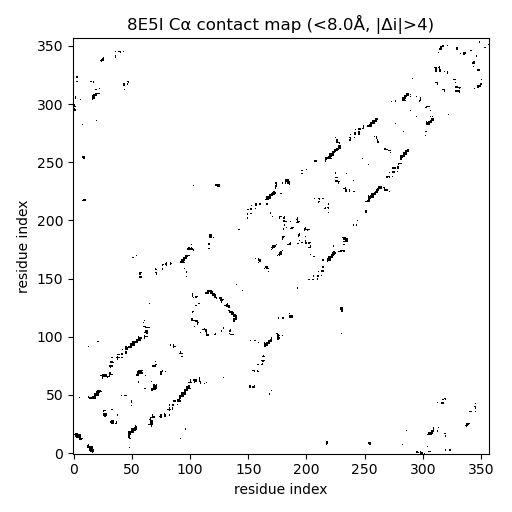 712 N N . PHE A 1 96 ? 8.357 -17.007 -6.528 1.00 17.21 96 PHE A N 1
ATOM 713 C CA . PHE A 1 96 ? 8.777 -18.394 -6.754 1.00 18.29 96 PHE A CA 1
ATOM 714 C C . PHE A 1 96 ? 8.602 -19.145 -5.437 1.00 20.27 96 PHE A C 1
ATOM 715 O O . PHE A 1 96 ? 8.651 -18.539 -4.374 1.00 21.00 96 PHE A O 1
ATOM 723 N N . LEU A 1 97 ? 8.476 -20.473 -5.495 1.00 18.30 97 LEU A N 1
ATOM 724 C CA . LEU A 1 97 ? 8.367 -21.265 -4.255 1.00 18.96 97 LEU A CA 1
ATOM 725 C C . LEU A 1 97 ? 9.687 -21.982 -4.021 1.00 21.26 97 LEU A C 1
ATOM 726 O O . LEU A 1 97 ? 10.173 -22.655 -4.934 1.00 21.39 97 LEU A O 1
ATOM 731 N N . GLN A 1 98 ? 10.272 -21.869 -2.827 1.00 18.33 98 GLN A N 1
ATOM 732 C CA . GLN A 1 98 ? 11.466 -22.719 -2.531 1.00 16.84 98 GLN A CA 1
ATOM 733 C C . GLN A 1 98 ? 11.013 -24.116 -2.129 1.00 20.78 98 GLN A C 1
ATOM 734 O O . GLN A 1 98 ? 10.308 -24.266 -1.118 1.00 22.75 98 GLN A O 1
ATOM 740 N N . ILE A 1 99 ? 11.366 -25.175 -2.910 1.00 18.00 99 ILE A N 1
ATOM 741 C CA . ILE A 1 99 ? 10.852 -26.506 -2.564 1.00 16.72 99 ILE A CA 1
ATOM 742 C C . ILE A 1 99 ? 11.990 -27.280 -1.923 1.00 23.13 99 ILE A C 1
ATOM 743 O O . ILE A 1 99 ? 13.149 -27.162 -2.337 1.00 20.67 99 ILE A O 1
ATOM 748 N N . TRP A 1 100 ? 11.678 -28.047 -0.886 1.00 21.89 100 TRP A N 1
ATOM 749 C CA . TRP A 1 100 ? 12.720 -28.394 0.086 1.00 22.23 100 TRP A CA 1
ATOM 750 C C . TRP A 1 100 ? 12.439 -29.764 0.689 1.00 19.41 100 TRP A C 1
ATOM 751 O O . TRP A 1 100 ? 11.292 -30.146 0.915 1.00 22.02 100 TRP A O 1
ATOM 762 N N . HIS A 1 101 ? 13.527 -30.471 1.015 1.00 20.56 101 HIS A N 1
ATOM 763 C CA . HIS A 1 101 ? 13.436 -31.715 1.807 1.00 19.74 101 HIS A CA 1
ATOM 764 C C . HIS A 1 101 ? 14.412 -31.576 2.952 1.00 22.79 101 HIS A C 1
ATOM 765 O O . HIS A 1 101 ? 15.590 -31.328 2.706 1.00 21.30 101 HIS A O 1
ATOM 772 N N . GLY A 1 102 ? 13.926 -31.654 4.186 1.00 20.93 102 GLY A N 1
ATOM 773 C CA . GLY A 1 102 ? 14.815 -31.336 5.310 1.00 20.46 102 GLY A CA 1
ATOM 774 C C . GLY A 1 102 ? 15.885 -32.395 5.624 1.00 22.84 102 GLY A C 1
ATOM 775 O O . GLY A 1 102 ? 16.748 -32.130 6.481 1.00 23.60 102 GLY A O 1
ATOM 776 N N . GLY A 1 103 ? 15.788 -33.608 5.061 1.00 20.20 103 GLY A N 1
ATOM 777 C CA . GLY A 1 103 ? 16.882 -34.545 5.289 1.00 20.23 103 GLY A CA 1
ATOM 778 C C . GLY A 1 103 ? 17.046 -34.853 6.783 1.00 21.52 103 GLY A C 1
ATOM 779 O O . GLY A 1 103 ? 16.069 -35.130 7.491 1.00 24.24 103 GLY A O 1
ATOM 780 N N . ARG A 1 104 ? 18.309 -34.872 7.253 1.00 22.31 104 ARG A N 1
ATOM 781 C CA . ARG A 1 104 ? 18.563 -35.285 8.649 1.00 21.30 104 ARG A CA 1
ATOM 782 C C . ARG A 1 104 ? 18.160 -34.241 9.677 1.00 22.56 104 ARG A C 1
ATOM 783 O O . ARG A 1 104 ? 18.258 -34.520 10.883 1.00 24.00 104 ARG A O 1
ATOM 791 N N . ALA A 1 105 ? 17.684 -33.079 9.230 1.00 22.06 105 ALA A N 1
ATOM 792 C CA . ALA A 1 105 ? 17.112 -32.112 10.172 1.00 25.35 105 ALA A CA 1
ATOM 793 C C . ALA A 1 105 ? 15.664 -32.400 10.524 1.00 27.73 105 ALA A C 1
ATOM 794 O O . ALA A 1 105 ? 15.116 -31.743 11.424 1.00 28.78 105 ALA A O 1
ATOM 796 N N . CYS A 1 106 ? 15.046 -33.412 9.920 1.00 27.05 106 CYS A N 1
ATOM 797 C CA . CYS A 1 106 ? 13.659 -33.752 10.277 1.00 28.32 106 CYS A CA 1
ATOM 798 C C . CYS A 1 106 ? 13.634 -34.640 11.512 1.00 30.99 106 CYS A C 1
ATOM 799 O O . CYS A 1 106 ? 13.522 -35.855 11.417 1.00 30.46 106 CYS A O 1
ATOM 802 N N . HIS A 1 107 ? 13.593 -34.020 12.696 1.00 26.60 107 HIS A N 1
ATOM 803 C CA . HIS A 1 107 ? 13.696 -34.760 13.930 1.00 28.24 107 HIS A CA 1
ATOM 804 C C . HIS A 1 107 ? 12.532 -35.729 14.101 1.00 29.93 107 HIS A C 1
ATOM 805 O O . HIS A 1 107 ? 11.379 -35.362 13.866 1.00 32.48 107 HIS A O 1
ATOM 812 N N . PRO A 1 108 ? 12.789 -36.927 14.583 1.00 32.46 108 PRO A N 1
ATOM 813 C CA . PRO A 1 108 ? 11.695 -37.888 14.836 1.00 33.12 108 PRO A CA 1
ATOM 814 C C . PRO A 1 108 ? 10.555 -37.341 15.675 1.00 40.30 108 PRO A C 1
ATOM 815 O O . PRO A 1 108 ? 9.381 -37.671 15.438 1.00 37.78 108 PRO A O 1
ATOM 819 N N . LEU A 1 109 ? 10.863 -36.500 16.652 1.00 36.31 109 LEU A N 1
ATOM 820 C CA . LEU A 1 109 ? 9.798 -36.012 17.529 1.00 40.40 109 LEU A CA 1
ATOM 821 C C . LEU A 1 109 ? 8.867 -35.048 16.814 1.00 42.28 109 LEU A C 1
ATOM 822 O O . LEU A 1 109 ? 7.744 -34.810 17.294 1.00 42.02 109 LEU A O 1
ATOM 827 N N . LEU A 1 110 ? 9.287 -34.522 15.682 1.00 34.05 110 LEU A N 1
ATOM 828 C CA . LEU A 1 110 ? 8.413 -33.669 14.872 1.00 36.47 110 LEU A CA 1
ATOM 829 C C . LEU A 1 110 ? 7.601 -34.452 13.847 1.00 41.47 110 LEU A C 1
ATOM 830 O O . LEU A 1 110 ? 6.804 -33.860 13.105 1.00 37.27 110 LEU A O 1
ATOM 835 N N . ASN A 1 111 ? 7.827 -35.756 13.752 1.00 35.78 111 ASN A N 1
ATOM 836 C CA . ASN A 1 111 ? 7.304 -36.546 12.642 1.00 29.28 111 ASN A CA 1
ATOM 837 C C . ASN A 1 111 ? 6.813 -37.887 13.148 1.00 34.92 111 ASN A C 1
ATOM 838 O O . ASN A 1 111 ? 6.940 -38.905 12.449 1.00 36.07 111 ASN A O 1
ATOM 843 N N . GLY A 1 112 ? 6.275 -37.890 14.372 1.00 36.12 112 GLY A N 1
ATOM 844 C CA . GLY A 1 112 ? 5.663 -39.066 14.972 1.00 39.52 112 GLY A CA 1
ATOM 845 C C . GLY A 1 112 ? 6.600 -40.248 15.123 1.00 46.09 112 GLY A C 1
ATOM 846 O O . GLY A 1 112 ? 6.159 -41.393 15.020 1.00 48.10 112 GLY A O 1
ATOM 847 N N . GLY A 1 113 ? 7.895 -40.005 15.343 1.00 42.79 113 GLY A N 1
ATOM 848 C CA . GLY A 1 113 ? 8.862 -41.076 15.511 1.00 43.66 113 GLY A CA 1
ATOM 849 C C . GLY A 1 113 ? 9.539 -41.554 14.241 1.00 41.86 113 GLY A C 1
ATOM 850 O O . GLY A 1 113 ? 10.486 -42.349 14.329 1.00 36.26 113 GLY A O 1
ATOM 851 N N . ARG A 1 114 ? 9.117 -41.086 13.067 1.00 41.11 114 ARG A N 1
ATOM 852 C CA . ARG A 1 114 ? 9.758 -41.481 11.821 1.00 37.64 114 ARG A CA 1
ATOM 853 C C . ARG A 1 114 ? 11.256 -41.128 11.806 1.00 38.59 114 ARG A C 1
ATOM 854 O O . ARG A 1 114 ? 11.642 -40.001 12.122 1.00 31.75 114 ARG A O 1
ATOM 862 N N . VAL A 1 115 ? 12.101 -42.074 11.390 1.00 30.10 115 VAL A N 1
ATOM 863 C CA . VAL A 1 115 ? 13.543 -41.826 11.270 1.00 30.07 115 VAL A CA 1
ATOM 864 C C . VAL A 1 115 ? 13.842 -40.991 10.020 1.00 26.82 115 VAL A C 1
ATOM 865 O O . VAL A 1 115 ? 13.450 -41.384 8.903 1.00 27.19 115 VAL A O 1
ATOM 869 N N . PRO A 1 116 ? 14.520 -39.841 10.118 1.00 24.37 116 PRO A N 1
ATOM 870 C CA . PRO A 1 116 ? 14.815 -39.062 8.900 1.00 27.30 116 PRO A CA 1
ATOM 871 C C . PRO A 1 116 ? 15.838 -39.765 8.016 1.00 26.13 116 PRO A C 1
ATOM 872 O O . PRO A 1 116 ? 16.549 -40.654 8.458 1.00 23.96 116 PRO A O 1
ATOM 876 N N . VAL A 1 117 ? 15.920 -39.322 6.750 1.00 22.93 117 VAL A N 1
ATOM 877 C CA . VAL A 1 117 ? 16.859 -39.890 5.769 1.00 23.17 117 VAL A CA 1
ATOM 878 C C . VAL A 1 117 ? 17.978 -38.928 5.438 1.00 23.85 117 VAL A C 1
ATOM 879 O O . VAL A 1 117 ? 17.841 -37.697 5.546 1.00 25.09 117 VAL A O 1
ATOM 883 N N . ALA A 1 118 ? 19.069 -39.496 4.916 1.00 24.83 118 ALA A N 1
ATOM 884 C CA . ALA A 1 118 ? 20.276 -38.723 4.671 1.00 21.51 118 ALA A CA 1
ATOM 885 C C . ALA A 1 118 ? 21.178 -39.522 3.736 1.00 25.61 118 ALA A C 1
ATOM 886 O O . ALA A 1 118 ? 20.950 -40.718 3.505 1.00 23.07 118 ALA A O 1
ATOM 888 N N . PRO A 1 119 ? 22.205 -38.899 3.162 1.00 22.92 119 PRO A N 1
ATOM 889 C CA . PRO A 1 119 ? 23.143 -39.697 2.376 1.00 21.76 119 PRO A CA 1
ATOM 890 C C . PRO A 1 119 ? 23.973 -40.636 3.224 1.00 26.52 119 PRO A C 1
ATOM 891 O O . PRO A 1 119 ? 24.442 -41.670 2.715 1.00 24.98 119 PRO A O 1
ATOM 895 N N . SER A 1 120 ? 24.207 -40.293 4.498 1.00 24.38 120 SER A N 1
ATOM 896 C CA . SER A 1 120 ? 24.981 -41.134 5.389 1.00 24.27 120 SER A CA 1
ATOM 897 C C . SER A 1 120 ? 24.375 -41.020 6.787 1.00 26.54 120 SER A C 1
ATOM 898 O O . SER A 1 120 ? 23.795 -39.988 7.139 1.00 24.77 120 SER A O 1
ATOM 901 N N . ALA A 1 121 ? 24.587 -42.057 7.593 1.00 26.42 121 ALA A N 1
ATOM 902 C CA . ALA A 1 121 ? 24.005 -42.134 8.937 1.00 25.65 121 ALA A CA 1
ATOM 903 C C . ALA A 1 121 ? 24.932 -41.381 9.887 1.00 24.89 121 ALA A C 1
ATOM 904 O O . ALA A 1 121 ? 25.687 -41.967 10.654 1.00 27.38 121 ALA A O 1
ATOM 906 N N . MET A 1 122 ? 24.789 -40.060 9.901 1.00 27.97 122 MET A N 1
ATOM 907 C CA . MET A 1 122 ? 25.585 -39.193 10.767 1.00 30.77 122 MET A CA 1
ATOM 908 C C . MET A 1 122 ? 24.682 -38.032 11.194 1.00 23.02 122 MET A C 1
ATOM 909 O O . MET A 1 122 ? 24.040 -37.430 10.333 1.00 25.67 122 MET A O 1
ATOM 914 N N . ALA A 1 123 ? 24.623 -37.734 12.493 1.00 28.45 123 ALA A N 1
ATOM 915 C CA . ALA A 1 123 ? 23.704 -36.707 12.976 1.00 26.68 123 ALA A CA 1
ATOM 916 C C . ALA A 1 123 ? 24.318 -35.307 12.855 1.00 28.25 123 ALA A C 1
ATOM 917 O O . ALA A 1 123 ? 25.553 -35.136 12.883 1.00 30.89 123 ALA A O 1
ATOM 919 N N . ILE A 1 124 ? 23.434 -34.310 12.826 1.00 28.70 124 ILE A N 1
ATOM 920 C CA . ILE A 1 124 ? 23.830 -32.917 13.075 1.00 29.80 124 ILE A CA 1
ATOM 921 C C . ILE A 1 124 ? 24.304 -32.751 14.504 1.00 35.33 124 ILE A C 1
ATOM 922 O O . ILE A 1 124 ? 23.624 -33.147 15.468 1.00 33.73 124 ILE A O 1
ATOM 927 N N . THR A 1 125 ? 25.454 -32.106 14.675 1.00 30.38 125 THR A N 1
ATOM 928 C CA . THR A 1 125 ? 25.932 -31.917 16.034 1.00 35.57 125 THR A CA 1
ATOM 929 C C . THR A 1 125 ? 26.164 -30.475 16.486 1.00 43.73 125 THR A C 1
ATOM 930 O O . THR A 1 125 ? 26.379 -30.267 17.684 1.00 46.43 125 THR A O 1
ATOM 934 N N . ASN A 1 126 ? 26.142 -29.484 15.598 1.00 38.82 126 ASN A N 1
ATOM 935 C CA . ASN A 1 126 ? 26.418 -28.105 15.998 1.00 53.37 126 ASN A CA 1
ATOM 936 C C . ASN A 1 126 ? 25.158 -27.228 16.077 1.00 54.34 126 ASN A C 1
ATOM 937 O O . ASN A 1 126 ? 25.265 -25.995 16.122 1.00 49.43 126 ASN A O 1
ATOM 942 N N A ASP A 1 127 ? 23.970 -27.832 16.071 0.46 45.49 127 ASP A N 1
ATOM 943 N N B ASP A 1 127 ? 23.979 -27.841 16.132 0.54 45.42 127 ASP A N 1
ATOM 944 C CA A ASP A 1 127 ? 22.735 -27.108 16.346 0.46 49.50 127 ASP A CA 1
ATOM 945 C CA B ASP A 1 127 ? 22.718 -27.117 16.229 0.54 49.49 127 ASP A CA 1
ATOM 946 C C A ASP A 1 127 ? 21.818 -28.013 17.156 0.46 54.09 127 ASP A C 1
ATOM 947 C C B ASP A 1 127 ? 21.734 -28.038 16.958 0.54 53.78 127 ASP A C 1
ATOM 948 O O A ASP A 1 127 ? 22.127 -29.182 17.425 0.46 46.26 127 ASP A O 1
ATOM 949 O O B ASP A 1 127 ? 21.959 -29.250 17.047 0.54 45.11 127 ASP A O 1
ATOM 958 N N . GLU A 1 128 ? 20.676 -27.454 17.549 1.00 53.32 128 GLU A N 1
ATOM 959 C CA . GLU A 1 128 ? 19.640 -28.223 18.247 1.00 49.47 128 GLU A CA 1
ATOM 960 C C . GLU A 1 128 ? 18.261 -27.809 17.740 1.00 49.57 128 GLU A C 1
ATOM 961 O O . GLU A 1 128 ? 18.103 -26.786 17.071 1.00 56.27 128 GLU A O 1
ATOM 967 N N . VAL A 1 129 ? 17.259 -28.637 18.038 1.00 51.22 129 VAL A N 1
ATOM 968 C CA . VAL A 1 129 ? 15.908 -28.441 17.524 1.00 70.13 129 VAL A CA 1
ATOM 969 C C . VAL A 1 129 ? 15.014 -28.125 18.716 1.00 60.17 129 VAL A C 1
ATOM 970 O O . VAL A 1 129 ? 15.228 -28.640 19.816 1.00 64.54 129 VAL A O 1
ATOM 974 N N . HIS A 1 130 ? 14.008 -27.265 18.499 1.00 86.15 130 HIS A N 1
ATOM 975 C CA . HIS A 1 130 ? 13.297 -26.645 19.618 1.00 93.34 130 HIS A CA 1
ATOM 976 C C . HIS A 1 130 ? 12.091 -27.435 20.119 1.00 100.07 130 HIS A C 1
ATOM 977 O O . HIS A 1 130 ? 11.743 -27.304 21.304 1.00 98.16 130 HIS A O 1
ATOM 984 N N . THR A 1 131 ? 11.458 -28.240 19.258 1.00 82.51 131 THR A N 1
ATOM 985 C CA . THR A 1 131 ? 10.288 -29.083 19.603 1.00 95.33 131 THR A CA 1
ATOM 986 C C . THR A 1 131 ? 9.444 -28.600 20.801 1.00 89.73 131 THR A C 1
ATOM 987 O O . THR A 1 131 ? 9.012 -29.386 21.647 1.00 79.54 131 THR A O 1
ATOM 991 N N . GLY A 1 134 ? 11.042 -30.141 24.257 1.00 79.78 134 GLY A N 1
ATOM 992 C CA . GLY A 1 134 ? 11.990 -29.057 24.471 1.00 99.87 134 GLY A CA 1
ATOM 993 C C . GLY A 1 134 ? 13.165 -29.063 23.499 1.00 92.26 134 GLY A C 1
ATOM 994 O O . GLY A 1 134 ? 13.130 -29.792 22.516 1.00 95.83 134 GLY A O 1
ATOM 995 N N . LYS A 1 135 ? 14.189 -28.244 23.780 1.00 82.67 135 LYS A N 1
ATOM 996 C CA . LYS A 1 135 ? 15.433 -28.195 23.003 1.00 77.55 135 LYS A CA 1
ATOM 997 C C . LYS A 1 135 ? 16.148 -29.551 23.015 1.00 75.99 135 LYS A C 1
ATOM 998 O O . LYS A 1 135 ? 16.568 -30.018 24.082 1.00 59.97 135 LYS A O 1
ATOM 1004 N N . LYS A 1 136 ? 16.335 -30.172 21.834 1.00 54.36 136 LYS A N 1
ATOM 1005 C CA . LYS A 1 136 ? 16.763 -31.571 21.805 1.00 51.17 136 LYS A CA 1
ATOM 1006 C C . LYS A 1 136 ? 17.866 -31.784 20.773 1.00 45.95 136 LYS A C 1
ATOM 1007 O O . LYS A 1 136 ? 17.900 -31.122 19.738 1.00 44.39 136 LYS A O 1
ATOM 1013 N N . ALA A 1 137 ? 18.777 -32.707 21.085 1.00 44.23 137 ALA A N 1
ATOM 1014 C CA . ALA A 1 137 ? 19.824 -33.076 20.136 1.00 41.07 137 ALA A CA 1
ATOM 1015 C C . ALA A 1 137 ? 19.234 -33.777 18.923 1.00 39.52 137 ALA A C 1
ATOM 1016 O O . ALA A 1 137 ? 18.295 -34.555 19.035 1.00 39.41 137 ALA A O 1
ATOM 1018 N N . TYR A 1 138 ? 19.803 -33.496 17.756 1.00 32.01 138 TYR A N 1
ATOM 1019 C CA . TYR A 1 138 ? 19.418 -34.203 16.544 1.00 27.82 138 TYR A CA 1
ATOM 1020 C C . TYR A 1 138 ? 19.820 -35.683 16.663 1.00 31.21 138 TYR A C 1
ATOM 1021 O O . TYR A 1 138 ? 20.707 -36.055 17.453 1.00 33.78 138 TYR A O 1
ATOM 1030 N N . THR A 1 139 ? 19.129 -36.532 15.892 1.00 30.92 139 THR A N 1
ATOM 1031 C CA . THR A 1 139 ? 19.284 -37.990 15.931 1.00 32.42 139 THR A CA 1
ATOM 1032 C C . THR A 1 139 ? 20.047 -38.452 14.691 1.00 27.45 139 THR A C 1
ATOM 1033 O O . THR A 1 139 ? 20.222 -37.707 13.726 1.00 29.66 139 THR A O 1
ATOM 1037 N N . VAL A 1 140 ? 20.539 -39.693 14.753 1.00 27.23 140 VAL A N 1
ATOM 1038 C CA . VAL A 1 140 ? 21.209 -40.290 13.593 1.00 24.94 140 VAL A CA 1
ATOM 1039 C C . VAL A 1 140 ? 20.175 -40.639 12.526 1.00 24.17 140 VAL A C 1
ATOM 1040 O O . VAL A 1 140 ? 19.238 -41.409 12.797 1.00 26.18 140 VAL A O 1
ATOM 1044 N N . PRO A 1 141 ? 20.312 -40.112 11.313 1.00 25.10 141 PRO A N 1
ATOM 1045 C CA . PRO A 1 141 ? 19.383 -40.443 10.221 1.00 24.46 141 PRO A CA 1
ATOM 1046 C C . PRO A 1 141 ? 19.722 -41.800 9.620 1.00 22.94 141 PRO A C 1
ATOM 1047 O O . PRO A 1 141 ? 20.785 -42.341 9.844 1.00 26.50 141 PRO A O 1
ATOM 1051 N N . ARG A 1 142 ? 18.761 -42.338 8.872 1.00 26.68 142 ARG A N 1
ATOM 1052 C CA . ARG A 1 142 ? 18.944 -43.584 8.135 1.00 28.76 142 ARG A CA 1
ATOM 1053 C C . ARG A 1 142 ? 19.647 -43.233 6.817 1.00 26.07 142 ARG A C 1
ATOM 1054 O O . ARG A 1 142 ? 19.269 -42.261 6.166 1.00 25.53 142 ARG A O 1
ATOM 1062 N N . GLU A 1 143 ? 20.648 -44.044 6.410 1.00 27.77 143 GLU A N 1
ATOM 1063 C CA . GLU A 1 143 ? 21.278 -43.864 5.091 1.00 23.46 143 GLU A CA 1
ATOM 1064 C C . GLU A 1 143 ? 20.324 -44.324 3.979 1.00 30.15 143 GLU A C 1
ATOM 1065 O O . GLU A 1 143 ? 19.874 -45.469 3.982 1.00 29.38 143 GLU A O 1
ATOM 1071 N N . LEU A 1 144 ? 20.016 -43.441 3.031 1.00 26.85 144 LEU A N 1
ATOM 1072 C CA . LEU A 1 144 ? 19.137 -43.827 1.921 1.00 29.14 144 LEU A CA 1
ATOM 1073 C C . LEU A 1 144 ? 19.811 -44.886 1.050 1.00 34.91 144 LEU A C 1
ATOM 1074 O O . LEU A 1 144 ? 20.999 -44.772 0.734 1.00 35.74 144 LEU A O 1
ATOM 1079 N N . ALA A 1 145 ? 19.091 -45.956 0.711 1.00 28.94 145 ALA A N 1
ATOM 1080 C CA . ALA A 1 145 ? 19.623 -46.891 -0.279 1.00 31.59 145 ALA A CA 1
ATOM 1081 C C . ALA A 1 145 ? 19.554 -46.262 -1.686 1.00 31.29 145 ALA A C 1
ATOM 1082 O O . ALA A 1 145 ? 18.679 -45.435 -1.984 1.00 31.33 145 ALA A O 1
ATOM 1084 N N . ASP A 1 146 ? 20.508 -46.650 -2.557 1.00 32.63 146 ASP A N 1
ATOM 1085 C CA . ASP A 1 146 ? 20.481 -46.145 -3.942 1.00 32.58 146 ASP A CA 1
ATOM 1086 C C . ASP A 1 146 ? 19.103 -46.347 -4.557 1.00 36.06 146 ASP A C 1
ATOM 1087 O O . ASP A 1 146 ? 18.606 -45.485 -5.284 1.00 34.60 146 ASP A O 1
ATOM 1092 N N . GLU A 1 147 ? 18.469 -47.484 -4.257 1.00 33.51 147 GLU A N 1
ATOM 1093 C CA . GLU A 1 147 ? 17.193 -47.828 -4.867 1.00 34.56 147 GLU A CA 1
ATOM 1094 C C . GLU A 1 147 ? 16.043 -46.962 -4.346 1.00 36.14 147 GLU A C 1
ATOM 1095 O O . GLU A 1 147 ? 14.985 -46.937 -4.976 1.00 41.22 147 GLU A O 1
ATOM 1101 N N . GLU A 1 148 ? 16.216 -46.238 -3.234 1.00 31.31 148 GLU A N 1
ATOM 1102 C CA . GLU A 1 148 ? 15.193 -45.320 -2.753 1.00 27.66 148 GLU A CA 1
ATOM 1103 C C . GLU A 1 148 ? 15.310 -43.922 -3.323 1.00 27.62 148 GLU A C 1
ATOM 1104 O O . GLU A 1 148 ? 14.463 -43.055 -3.042 1.00 31.81 148 GLU A O 1
ATOM 1110 N N . ILE A 1 149 ? 16.369 -43.640 -4.051 1.00 29.31 149 ILE A N 1
ATOM 1111 C CA . ILE A 1 149 ? 16.550 -42.246 -4.450 1.00 28.54 149 ILE A CA 1
ATOM 1112 C C . ILE A 1 149 ? 15.557 -41.868 -5.549 1.00 28.08 149 ILE A C 1
ATOM 1113 O O . ILE A 1 149 ? 15.101 -40.712 -5.567 1.00 28.64 149 ILE A O 1
ATOM 1118 N N . PRO A 1 150 ? 15.148 -42.779 -6.429 1.00 29.78 150 PRO A N 1
ATOM 1119 C CA . PRO A 1 150 ? 14.085 -42.422 -7.391 1.00 29.82 150 PRO A CA 1
ATOM 1120 C C . PRO A 1 150 ? 12.824 -41.866 -6.740 1.00 36.64 150 PRO A C 1
ATOM 1121 O O . PRO A 1 150 ? 12.239 -40.939 -7.317 1.00 29.43 150 PRO A O 1
ATOM 1125 N N . ALA A 1 151 ? 12.400 -42.355 -5.549 1.00 32.98 151 ALA A N 1
ATOM 1126 C CA . ALA A 1 151 ? 11.172 -41.799 -4.959 1.00 32.47 151 ALA A CA 1
ATOM 1127 C C . ALA A 1 151 ? 11.373 -40.405 -4.415 1.00 28.62 151 ALA A C 1
ATOM 1128 O O . ALA A 1 151 ? 10.418 -39.625 -4.364 1.00 30.19 151 ALA A O 1
ATOM 1130 N N . ILE A 1 152 ? 12.589 -40.041 -4.055 1.00 26.97 152 ILE A N 1
ATOM 1131 C CA . ILE A 1 152 ? 12.817 -38.668 -3.650 1.00 25.44 152 ILE A CA 1
ATOM 1132 C C . ILE A 1 152 ? 12.747 -37.754 -4.863 1.00 29.21 152 ILE A C 1
ATOM 1133 O O . ILE A 1 152 ? 12.157 -36.683 -4.813 1.00 27.27 152 ILE A O 1
ATOM 1138 N N . ILE A 1 153 ? 13.348 -38.184 -5.977 1.00 26.75 153 ILE A N 1
ATOM 1139 C CA . ILE A 1 153 ? 13.287 -37.380 -7.188 1.00 26.16 153 ILE A CA 1
ATOM 1140 C C . ILE A 1 153 ? 11.844 -37.186 -7.606 1.00 25.18 153 ILE A C 1
ATOM 1141 O O . ILE A 1 153 ? 11.431 -36.074 -7.963 1.00 29.13 153 ILE A O 1
ATOM 1146 N N . GLU A 1 154 ? 11.046 -38.267 -7.558 1.00 25.74 154 GLU A N 1
ATOM 1147 C CA . GLU A 1 154 ? 9.640 -38.170 -7.923 1.00 32.84 154 GLU A CA 1
ATOM 1148 C C . GLU A 1 154 ? 8.904 -37.244 -6.971 1.00 30.34 154 GLU A C 1
ATOM 1149 O O . GLU A 1 154 ? 7.977 -36.534 -7.376 1.00 27.57 154 GLU A O 1
ATOM 1155 N N . GLY A 1 155 ? 9.255 -37.279 -5.678 1.00 28.80 155 GLY A N 1
ATOM 1156 C CA . GLY A 1 155 ? 8.616 -36.351 -4.770 1.00 28.34 155 GLY A CA 1
ATOM 1157 C C . GLY A 1 155 ? 8.850 -34.900 -5.122 1.00 24.95 155 GLY A C 1
ATOM 1158 O O . GLY A 1 155 ? 7.938 -34.070 -4.984 1.00 24.96 155 GLY A O 1
ATOM 1159 N N . PHE A 1 156 ? 10.078 -34.555 -5.557 1.00 22.61 156 PHE A N 1
ATOM 1160 C CA . PHE A 1 156 ? 10.327 -33.189 -5.978 1.00 21.83 156 PHE A CA 1
ATOM 1161 C C . PHE A 1 156 ? 9.565 -32.862 -7.266 1.00 21.80 156 PHE A C 1
ATOM 1162 O O . PHE A 1 156 ? 9.058 -31.734 -7.418 1.00 24.83 156 PHE A O 1
ATOM 1170 N N . LYS A 1 157 ? 9.457 -33.829 -8.171 1.00 24.05 157 LYS A N 1
ATOM 1171 C CA . LYS A 1 157 ? 8.681 -33.580 -9.399 1.00 24.72 157 LYS A CA 1
ATOM 1172 C C . LYS A 1 157 ? 7.214 -33.276 -9.073 1.00 29.02 157 LYS A C 1
ATOM 1173 O O . LYS A 1 157 ? 6.644 -32.310 -9.592 1.00 26.65 157 LYS A O 1
ATOM 1179 N N . VAL A 1 158 ? 6.610 -34.043 -8.158 1.00 24.57 158 VAL A N 1
ATOM 1180 C CA . VAL A 1 158 ? 5.205 -33.788 -7.808 1.00 29.23 158 VAL A CA 1
ATOM 1181 C C . VAL A 1 158 ? 5.060 -32.448 -7.091 1.00 24.94 158 VAL A C 1
ATOM 1182 O O . VAL A 1 158 ? 4.113 -31.674 -7.368 1.00 26.56 158 VAL A O 1
ATOM 1186 N N . ALA A 1 159 ? 6.010 -32.115 -6.210 1.00 23.92 159 ALA A N 1
ATOM 1187 C CA . ALA A 1 159 ? 5.999 -30.798 -5.559 1.00 23.74 159 ALA A CA 1
ATOM 1188 C C . ALA A 1 159 ? 6.048 -29.674 -6.592 1.00 26.06 159 ALA A C 1
ATOM 1189 O O . ALA A 1 159 ? 5.301 -28.677 -6.497 1.00 23.15 159 ALA A O 1
ATOM 1191 N N . ALA A 1 160 ? 6.876 -29.844 -7.610 1.00 23.38 160 ALA A N 1
ATOM 1192 C CA . ALA A 1 160 ? 7.009 -28.834 -8.646 1.00 25.12 160 ALA A CA 1
ATOM 1193 C C . ALA A 1 160 ? 5.723 -28.725 -9.468 1.00 23.09 160 ALA A C 1
ATOM 1194 O O . ALA A 1 160 ? 5.293 -27.620 -9.791 1.00 23.00 160 ALA A O 1
ATOM 1196 N N . GLU A 1 161 ? 5.063 -29.841 -9.754 1.00 22.07 161 GLU A N 1
ATOM 1197 C CA . GLU A 1 161 ? 3.779 -29.777 -10.464 1.00 22.90 161 GLU A CA 1
ATOM 1198 C C . GLU A 1 161 ? 2.710 -29.081 -9.616 1.00 28.00 161 GLU A C 1
ATOM 1199 O O . GLU A 1 161 ? 1.897 -28.285 -10.127 1.00 24.30 161 GLU A O 1
ATOM 1205 N N . ASN A 1 162 ? 2.716 -29.364 -8.305 1.00 26.31 162 ASN A N 1
ATOM 1206 C CA . ASN A 1 162 ? 1.748 -28.722 -7.423 1.00 26.17 162 ASN A CA 1
ATOM 1207 C C . ASN A 1 162 ? 2.026 -27.231 -7.303 1.00 23.57 162 ASN A C 1
ATOM 1208 O O . ASN A 1 162 ? 1.084 -26.436 -7.222 1.00 21.68 162 ASN A O 1
ATOM 1213 N N . ALA A 1 163 ? 3.309 -26.833 -7.272 1.00 20.69 163 ALA A N 1
ATOM 1214 C CA . ALA A 1 163 ? 3.648 -25.411 -7.222 1.00 22.80 163 ALA A CA 1
ATOM 1215 C C . ALA A 1 163 ? 3.174 -24.685 -8.484 1.00 21.85 163 ALA A C 1
ATOM 1216 O O . ALA A 1 163 ? 2.689 -23.549 -8.419 1.00 22.03 163 ALA A O 1
ATOM 1218 N N . LYS A 1 164 ? 3.263 -25.345 -9.631 1.00 19.20 164 LYS A N 1
ATOM 1219 C CA . LYS A 1 164 ? 2.687 -24.735 -10.840 1.00 20.17 164 LYS A CA 1
ATOM 1220 C C . LYS A 1 164 ? 1.187 -24.524 -10.718 1.00 22.65 164 LYS A C 1
ATOM 1221 O O . LYS A 1 164 ? 0.664 -23.460 -11.097 1.00 25.19 164 LYS A O 1
ATOM 1227 N N . ARG A 1 165 ? 0.443 -25.553 -10.253 1.00 24.05 165 ARG A N 1
ATOM 1228 C CA . ARG A 1 165 ? -0.990 -25.416 -10.075 1.00 25.49 165 ARG A CA 1
ATOM 1229 C C . ARG A 1 165 ? -1.334 -24.333 -9.066 1.00 24.90 165 ARG A C 1
ATOM 1230 O O . ARG A 1 165 ? -2.372 -23.691 -9.181 1.00 26.06 165 ARG A O 1
ATOM 1238 N N . ALA A 1 166 ? -0.475 -24.103 -8.058 1.00 21.85 166 ALA A N 1
ATOM 1239 C CA . ALA A 1 166 ? -0.766 -23.079 -7.055 1.00 22.55 166 ALA A CA 1
ATOM 1240 C C . ALA A 1 166 ? -0.457 -21.665 -7.552 1.00 27.53 166 ALA A C 1
ATOM 1241 O O . ALA A 1 166 ? -0.637 -20.715 -6.787 1.00 28.44 166 ALA A O 1
ATOM 1243 N N . GLY A 1 167 ? 0.026 -21.507 -8.783 1.00 25.36 167 GLY A N 1
ATOM 1244 C CA . GLY A 1 167 ? 0.120 -20.199 -9.387 1.00 27.72 167 GLY A CA 1
ATOM 1245 C C . GLY A 1 167 ? 1.451 -19.514 -9.192 1.00 21.89 167 GLY A C 1
ATOM 1246 O O . GLY A 1 167 ? 1.570 -18.328 -9.516 1.00 24.38 167 GLY A O 1
ATOM 1247 N N . PHE A 1 168 ? 2.479 -20.236 -8.740 1.00 19.08 168 PHE A N 1
ATOM 1248 C CA . PHE A 1 168 ? 3.793 -19.580 -8.676 1.00 19.68 168 PHE A CA 1
ATOM 1249 C C . PHE A 1 168 ? 4.325 -19.256 -10.076 1.00 20.44 168 PHE A C 1
ATOM 1250 O O . PHE A 1 168 ? 3.931 -19.873 -11.088 1.00 22.90 168 PHE A O 1
ATOM 1258 N N . ASP A 1 169 ? 5.259 -18.283 -10.119 1.00 20.28 169 ASP A N 1
ATOM 1259 C CA . ASP A 1 169 ? 5.973 -17.969 -11.360 1.00 21.30 169 ASP A CA 1
ATOM 1260 C C . ASP A 1 169 ? 7.155 -18.915 -11.618 1.00 21.21 169 ASP A C 1
ATOM 1261 O O . ASP A 1 169 ? 7.671 -18.946 -12.757 1.00 24.13 169 ASP A O 1
ATOM 1266 N N . GLY A 1 170 ? 7.539 -19.717 -10.614 1.00 20.93 170 GLY A N 1
ATOM 1267 C CA . GLY A 1 170 ? 8.655 -20.648 -10.779 1.00 19.09 170 GLY A CA 1
ATOM 1268 C C . GLY A 1 170 ? 8.960 -21.267 -9.423 1.00 19.74 170 GLY A C 1
ATOM 1269 O O . GLY A 1 170 ? 8.248 -21.041 -8.435 1.00 20.09 170 GLY A O 1
ATOM 1270 N N . VAL A 1 171 ? 9.999 -22.122 -9.406 1.00 19.53 171 VAL A N 1
ATOM 1271 C CA . VAL A 1 171 ? 10.432 -22.768 -8.163 1.00 17.55 171 VAL A CA 1
ATOM 1272 C C . VAL A 1 171 ? 11.930 -22.587 -7.974 1.00 20.67 171 VAL A C 1
ATOM 1273 O O . VAL A 1 171 ? 12.688 -22.464 -8.946 1.00 19.98 171 VAL A O 1
ATOM 1277 N N . GLU A 1 172 ? 12.337 -22.537 -6.712 1.00 20.39 172 GLU A N 1
ATOM 1278 C CA . GLU A 1 172 ? 13.764 -22.565 -6.379 1.00 20.47 172 GLU A CA 1
ATOM 1279 C C . GLU A 1 172 ? 14.032 -23.890 -5.691 1.00 21.97 172 GLU A C 1
ATOM 1280 O O . GLU A 1 172 ? 13.365 -24.259 -4.715 1.00 22.03 172 GLU A O 1
ATOM 1286 N N . VAL A 1 173 ? 14.976 -24.640 -6.205 1.00 18.96 173 VAL A N 1
ATOM 1287 C CA . VAL A 1 173 ? 15.321 -25.902 -5.546 1.00 19.35 173 VAL A CA 1
ATOM 1288 C C . VAL A 1 173 ? 16.271 -25.598 -4.389 1.00 19.41 173 VAL A C 1
ATOM 1289 O O . VAL A 1 173 ? 17.307 -24.959 -4.590 1.00 19.95 173 VAL A O 1
ATOM 1293 N N . HIS A 1 174 ? 15.947 -26.097 -3.189 1.00 19.04 174 HIS A N 1
ATOM 1294 C CA . HIS A 1 174 ? 16.734 -25.798 -1.982 1.00 18.59 174 HIS A CA 1
ATOM 1295 C C . HIS A 1 174 ? 17.937 -26.741 -1.918 1.00 21.92 174 HIS A C 1
ATOM 1296 O O . HIS A 1 174 ? 17.857 -27.825 -1.341 1.00 23.47 174 HIS A O 1
ATOM 1303 N N . GLY A 1 175 ? 19.081 -26.267 -2.394 1.00 19.67 175 GLY A N 1
ATOM 1304 C CA . GLY A 1 175 ? 20.314 -27.060 -2.381 1.00 19.03 175 GLY A CA 1
ATOM 1305 C C . GLY A 1 175 ? 21.256 -26.550 -1.298 1.00 19.51 175 GLY A C 1
ATOM 1306 O O . GLY A 1 175 ? 22.490 -26.695 -1.446 1.00 23.11 175 GLY A O 1
ATOM 1307 N N . ALA A 1 176 ? 20.739 -25.920 -0.220 1.00 20.08 176 ALA A N 1
ATOM 1308 C CA . ALA A 1 176 ? 21.631 -25.204 0.690 1.00 19.91 176 ALA A CA 1
ATOM 1309 C C . ALA A 1 176 ? 21.310 -25.556 2.154 1.00 20.49 176 ALA A C 1
ATOM 1310 O O . ALA A 1 176 ? 20.456 -26.407 2.452 1.00 21.03 176 ALA A O 1
ATOM 1312 N N . ASN A 1 177 ? 22.141 -25.004 3.020 1.00 20.53 177 ASN A N 1
ATOM 1313 C CA . ASN A 1 177 ? 21.890 -24.921 4.467 1.00 19.92 177 ASN A CA 1
ATOM 1314 C C . ASN A 1 177 ? 21.754 -26.275 5.174 1.00 25.80 177 ASN A C 1
ATOM 1315 O O . ASN A 1 177 ? 21.141 -26.357 6.260 1.00 25.36 177 ASN A O 1
ATOM 1320 N N . GLY A 1 178 ? 22.355 -27.330 4.627 1.00 21.34 178 GLY A N 1
ATOM 1321 C CA . GLY A 1 178 ? 22.410 -28.568 5.366 1.00 20.97 178 GLY A CA 1
ATOM 1322 C C . GLY A 1 178 ? 21.199 -29.456 5.197 1.00 22.85 178 GLY A C 1
ATOM 1323 O O . GLY A 1 178 ? 21.103 -30.484 5.903 1.00 22.82 178 GLY A O 1
ATOM 1324 N N . TYR A 1 179 ? 20.286 -29.098 4.317 1.00 20.23 179 TYR A N 1
ATOM 1325 C CA . TYR A 1 179 ? 19.124 -29.965 4.115 1.00 20.96 179 TYR A CA 1
ATOM 1326 C C . TYR A 1 179 ? 19.485 -31.033 3.057 1.00 20.34 179 TYR A C 1
ATOM 1327 O O . TYR A 1 179 ? 20.654 -31.246 2.746 1.00 22.34 179 TYR A O 1
ATOM 1336 N N . LEU A 1 180 ? 18.506 -31.821 2.600 1.00 19.90 180 LEU A N 1
ATOM 1337 C CA . LEU A 1 180 ? 18.856 -33.110 2.001 1.00 20.12 180 LEU A CA 1
ATOM 1338 C C . LEU A 1 180 ? 19.794 -32.964 0.810 1.00 24.92 180 LEU A C 1
ATOM 1339 O O . LEU A 1 180 ? 20.766 -33.709 0.697 1.00 21.34 180 LEU A O 1
ATOM 1344 N N . LEU A 1 181 ? 19.487 -32.059 -0.128 1.00 20.44 181 LEU A N 1
ATOM 1345 C CA . LEU A 1 181 ? 20.320 -31.964 -1.331 1.00 21.14 181 LEU A CA 1
ATOM 1346 C C . LEU A 1 181 ? 21.735 -31.471 -1.008 1.00 21.54 181 LEU A C 1
ATOM 1347 O O . LEU A 1 181 ? 22.744 -31.957 -1.587 1.00 22.82 181 LEU A O 1
ATOM 1352 N N . ASP A 1 182 ? 21.839 -30.530 -0.083 1.00 21.22 182 ASP A N 1
ATOM 1353 C CA . ASP A 1 182 ? 23.156 -30.030 0.310 1.00 21.37 182 ASP A CA 1
ATOM 1354 C C . ASP A 1 182 ? 23.927 -31.115 1.067 1.00 22.47 182 ASP A C 1
ATOM 1355 O O . ASP A 1 182 ? 25.151 -31.188 0.983 1.00 21.88 182 ASP A O 1
ATOM 1360 N N . GLU A 1 183 ? 23.222 -31.959 1.851 1.00 20.89 183 GLU A N 1
ATOM 1361 C CA . GLU A 1 183 ? 23.923 -33.044 2.555 1.00 22.32 183 GLU A CA 1
ATOM 1362 C C . GLU A 1 183 ? 24.598 -33.992 1.560 1.00 21.58 183 GLU A C 1
ATOM 1363 O O . GLU A 1 183 ? 25.703 -34.493 1.828 1.00 21.27 183 GLU A O 1
ATOM 1369 N N . PHE A 1 184 ? 23.927 -34.305 0.438 1.00 23.16 184 PHE A N 1
ATOM 1370 C CA . PHE A 1 184 ? 24.581 -35.119 -0.594 1.00 23.33 184 PHE A CA 1
ATOM 1371 C C . PHE A 1 184 ? 25.721 -34.377 -1.260 1.00 23.39 184 PHE A C 1
ATOM 1372 O O . PHE A 1 184 ? 26.766 -34.956 -1.564 1.00 22.38 184 PHE A O 1
ATOM 1380 N N . LEU A 1 185 ? 25.559 -33.078 -1.437 1.00 21.61 185 LEU A N 1
ATOM 1381 C CA . LEU A 1 185 ? 26.531 -32.303 -2.212 1.00 20.02 185 LEU A CA 1
ATOM 1382 C C . LEU A 1 185 ? 27.870 -32.189 -1.498 1.00 25.04 185 LEU A C 1
ATOM 1383 O O . LEU A 1 185 ? 28.926 -32.264 -2.138 1.00 27.49 185 LEU A O 1
ATOM 1388 N N . ARG A 1 186 ? 27.873 -31.997 -0.171 1.00 23.60 186 ARG A N 1
ATOM 1389 C CA . ARG A 1 186 ? 29.118 -31.622 0.500 1.00 23.89 186 ARG A CA 1
ATOM 1390 C C . ARG A 1 186 ? 29.694 -32.807 1.249 1.00 29.13 186 ARG A C 1
ATOM 1391 O O . ARG A 1 186 ? 28.974 -33.564 1.916 1.00 33.50 186 ARG A O 1
ATOM 1399 N N . ASP A 1 187 ? 31.004 -32.987 1.116 1.00 31.00 187 ASP A N 1
ATOM 1400 C CA . ASP A 1 187 ? 31.536 -34.265 1.571 1.00 29.10 187 ASP A CA 1
ATOM 1401 C C . ASP A 1 187 ? 31.624 -34.384 3.083 1.00 33.61 187 ASP A C 1
ATOM 1402 O O . ASP A 1 187 ? 31.918 -35.480 3.574 1.00 35.27 187 ASP A O 1
ATOM 1407 N N . GLY A 1 188 ? 31.369 -33.324 3.846 1.00 30.56 188 GLY A N 1
ATOM 1408 C CA . GLY A 1 188 ? 31.412 -33.558 5.292 1.00 32.29 188 GLY A CA 1
ATOM 1409 C C . GLY A 1 188 ? 30.197 -34.310 5.794 1.00 36.14 188 GLY A C 1
ATOM 1410 O O . GLY A 1 188 ? 30.229 -34.913 6.868 1.00 37.86 188 GLY A O 1
ATOM 1411 N N . ALA A 1 189 ? 29.127 -34.311 5.018 1.00 27.88 189 ALA A N 1
ATOM 1412 C CA . ALA A 1 189 ? 27.925 -35.045 5.388 1.00 30.90 189 ALA A CA 1
ATOM 1413 C C . ALA A 1 189 ? 27.702 -36.279 4.524 1.00 33.27 189 ALA A C 1
ATOM 1414 O O . ALA A 1 189 ? 26.892 -37.144 4.889 1.00 33.85 189 ALA A O 1
ATOM 1416 N N . ASN A 1 190 ? 28.361 -36.354 3.377 1.00 26.47 190 ASN A N 1
ATOM 1417 C CA . ASN A 1 190 ? 28.151 -37.469 2.449 1.00 25.45 190 ASN A CA 1
ATOM 1418 C C . ASN A 1 190 ? 29.404 -38.346 2.423 1.00 31.12 190 ASN A C 1
ATOM 1419 O O . ASN A 1 190 ? 30.394 -38.005 1.775 1.00 29.68 190 ASN A O 1
ATOM 1424 N N . HIS A 1 191 ? 29.355 -39.472 3.142 1.00 26.32 191 HIS A N 1
ATOM 1425 C CA . HIS A 1 191 ? 30.436 -40.466 3.169 1.00 33.40 191 HIS A CA 1
ATOM 1426 C C . HIS A 1 191 ? 30.106 -41.708 2.357 1.00 29.92 191 HIS A C 1
ATOM 1427 O O . HIS A 1 191 ? 30.793 -42.748 2.480 1.00 33.06 191 HIS A O 1
ATOM 1434 N N . ARG A 1 192 ? 29.030 -41.671 1.603 1.00 29.74 192 ARG A N 1
ATOM 1435 C CA . ARG A 1 192 ? 28.565 -42.924 1.027 1.00 33.62 192 ARG A CA 1
ATOM 1436 C C . ARG A 1 192 ? 29.426 -43.324 -0.160 1.00 39.21 192 ARG A C 1
ATOM 1437 O O . ARG A 1 192 ? 30.202 -42.521 -0.711 1.00 35.75 192 ARG A O 1
ATOM 1445 N N . LYS A 1 193 ? 29.312 -44.599 -0.522 1.00 40.00 193 LYS A N 1
ATOM 1446 C CA . LYS A 1 193 ? 29.939 -45.113 -1.730 1.00 48.09 193 LYS A CA 1
ATOM 1447 C C . LYS A 1 193 ? 28.881 -45.192 -2.835 1.00 37.48 193 LYS A C 1
ATOM 1448 O O . LYS A 1 193 ? 27.718 -44.840 -2.629 1.00 40.96 193 LYS A O 1
ATOM 1454 N N . GLY A 1 194 ? 29.302 -45.590 -4.041 1.00 37.06 194 GLY A N 1
ATOM 1455 C CA . GLY A 1 194 ? 28.398 -45.719 -5.169 1.00 38.64 194 GLY A CA 1
ATOM 1456 C C . GLY A 1 194 ? 28.171 -44.425 -5.938 1.00 34.34 194 GLY A C 1
ATOM 1457 O O . GLY A 1 194 ? 28.866 -43.421 -5.767 1.00 34.39 194 GLY A O 1
ATOM 1458 N N . PRO A 1 195 ? 27.161 -44.422 -6.800 1.00 32.45 195 PRO A N 1
ATOM 1459 C CA . PRO A 1 195 ? 27.031 -43.332 -7.776 1.00 32.12 195 PRO A CA 1
ATOM 1460 C C . PRO A 1 195 ? 26.615 -41.989 -7.195 1.00 30.94 195 PRO A C 1
ATOM 1461 O O . PRO A 1 195 ? 26.713 -40.999 -7.923 1.00 28.48 195 PRO A O 1
ATOM 1465 N N . TYR A 1 196 ? 26.162 -41.910 -5.939 1.00 27.31 196 TYR A N 1
ATOM 1466 C CA . TYR A 1 196 ? 25.789 -40.656 -5.300 1.00 24.69 196 TYR A CA 1
ATOM 1467 C C . TYR A 1 196 ? 26.810 -40.226 -4.251 1.00 27.83 196 TYR A C 1
ATOM 1468 O O . TYR A 1 196 ? 26.532 -39.289 -3.492 1.00 27.51 196 TYR A O 1
ATOM 1477 N N . GLY A 1 197 ? 27.990 -40.871 -4.202 1.00 26.83 197 GLY A N 1
ATOM 1478 C CA . GLY A 1 197 ? 29.035 -40.455 -3.289 1.00 29.09 197 GLY A CA 1
ATOM 1479 C C . GLY A 1 197 ? 30.403 -40.455 -3.951 1.00 28.50 197 GLY A C 1
ATOM 1480 O O . GLY A 1 197 ? 30.599 -40.997 -5.054 1.00 31.21 197 GLY A O 1
ATOM 1481 N N . GLY A 1 198 ? 31.370 -39.864 -3.237 1.00 32.57 198 GLY A N 1
ATOM 1482 C CA . GLY A 1 198 ? 32.753 -39.830 -3.679 1.00 31.77 198 GLY A CA 1
ATOM 1483 C C . GLY A 1 198 ? 33.097 -38.503 -4.353 1.00 32.81 198 GLY A C 1
ATOM 1484 O O . GLY A 1 198 ? 33.084 -37.441 -3.718 1.00 35.43 198 GLY A O 1
ATOM 1485 N N . PRO A 1 199 ? 33.390 -38.535 -5.647 1.00 29.55 199 PRO A N 1
ATOM 1486 C CA . PRO A 1 199 ? 33.825 -37.312 -6.337 1.00 29.53 199 PRO A CA 1
ATOM 1487 C C . PRO A 1 199 ? 32.694 -36.312 -6.447 1.00 31.68 199 PRO A C 1
ATOM 1488 O O . PRO A 1 199 ? 31.518 -36.637 -6.267 1.00 29.80 199 PRO A O 1
ATOM 1492 N N . ILE A 1 200 ? 33.073 -35.059 -6.738 1.00 28.62 200 ILE A N 1
ATOM 1493 C CA . ILE A 1 200 ? 32.072 -33.990 -6.839 1.00 28.10 200 ILE A CA 1
ATOM 1494 C C . ILE A 1 200 ? 30.939 -34.371 -7.804 1.00 27.63 200 ILE A C 1
ATOM 1495 O O . ILE A 1 200 ? 29.760 -34.151 -7.522 1.00 27.85 200 ILE A O 1
ATOM 1500 N N . GLU A 1 201 ? 31.269 -34.914 -8.978 1.00 31.21 201 GLU A N 1
ATOM 1501 C CA . GLU A 1 201 ? 30.157 -35.181 -9.902 1.00 32.55 201 GLU A CA 1
ATOM 1502 C C . GLU A 1 201 ? 29.153 -36.169 -9.314 1.00 31.38 201 GLU A C 1
ATOM 1503 O O . GLU A 1 201 ? 27.961 -36.055 -9.587 1.00 33.40 201 GLU A O 1
ATOM 1509 N N . ASN A 1 202 ? 29.605 -37.143 -8.508 1.00 30.28 202 ASN A N 1
ATOM 1510 C CA . ASN A 1 202 ? 28.637 -38.066 -7.881 1.00 27.60 202 ASN A CA 1
ATOM 1511 C C . ASN A 1 202 ? 27.867 -37.395 -6.752 1.00 26.96 202 ASN A C 1
ATOM 1512 O O . ASN A 1 202 ? 26.676 -37.661 -6.536 1.00 24.79 202 ASN A O 1
ATOM 1517 N N . ARG A 1 203 ? 28.549 -36.565 -5.976 1.00 24.87 203 ARG A N 1
ATOM 1518 C CA . ARG A 1 203 ? 27.876 -35.905 -4.860 1.00 20.98 203 ARG A CA 1
ATOM 1519 C C . ARG A 1 203 ? 26.831 -34.918 -5.358 1.00 23.00 203 ARG A C 1
ATOM 1520 O O . ARG A 1 203 ? 25.803 -34.712 -4.690 1.00 22.39 203 ARG A O 1
ATOM 1528 N N . ALA A 1 204 ? 27.054 -34.333 -6.542 1.00 22.46 204 ALA A N 1
ATOM 1529 C CA . ALA A 1 204 ? 26.082 -33.421 -7.126 1.00 21.80 204 ALA A CA 1
ATOM 1530 C C . ALA A 1 204 ? 24.948 -34.131 -7.880 1.00 21.71 204 ALA A C 1
ATOM 1531 O O . ALA A 1 204 ? 23.960 -33.472 -8.239 1.00 23.58 204 ALA A O 1
ATOM 1533 N N A ARG A 1 205 ? 25.045 -35.447 -8.045 0.51 24.94 205 ARG A N 1
ATOM 1534 N N B ARG A 1 205 ? 25.044 -35.445 -8.059 0.49 24.95 205 ARG A N 1
ATOM 1535 C CA A ARG A 1 205 ? 24.086 -36.192 -8.866 0.51 25.09 205 ARG A CA 1
ATOM 1536 C CA B ARG A 1 205 ? 24.070 -36.162 -8.883 0.49 25.02 205 ARG A CA 1
ATOM 1537 C C A ARG A 1 205 ? 22.646 -35.993 -8.404 0.51 25.73 205 ARG A C 1
ATOM 1538 C C B ARG A 1 205 ? 22.637 -35.968 -8.402 0.49 25.74 205 ARG A C 1
ATOM 1539 O O A ARG A 1 205 ? 21.750 -35.810 -9.236 0.51 26.74 205 ARG A O 1
ATOM 1540 O O B ARG A 1 205 ? 21.736 -35.774 -9.226 0.49 26.74 205 ARG A O 1
ATOM 1555 N N . LEU A 1 206 ? 22.375 -36.073 -7.085 1.00 24.21 206 LEU A N 1
ATOM 1556 C CA . LEU A 1 206 ? 20.993 -35.935 -6.618 1.00 24.87 206 LEU A CA 1
ATOM 1557 C C . LEU A 1 206 ? 20.442 -34.543 -6.933 1.00 26.18 206 LEU A C 1
ATOM 1558 O O . LEU A 1 206 ? 19.338 -34.405 -7.471 1.00 22.39 206 LEU A O 1
ATOM 1563 N N . LEU A 1 207 ? 21.202 -33.491 -6.598 1.00 20.70 207 LEU A N 1
ATOM 1564 C CA . LEU A 1 207 ? 20.774 -32.129 -6.964 1.00 21.87 207 LEU A CA 1
ATOM 1565 C C . LEU A 1 207 ? 20.476 -32.028 -8.454 1.00 20.53 207 LEU A C 1
ATOM 1566 O O . LEU A 1 207 ? 19.462 -31.456 -8.878 1.00 24.90 207 LEU A O 1
ATOM 1571 N N . LEU A 1 208 ? 21.391 -32.509 -9.253 1.00 20.85 208 LEU A N 1
ATOM 1572 C CA . LEU A 1 208 ? 21.193 -32.397 -10.711 1.00 26.46 208 LEU A CA 1
ATOM 1573 C C . LEU A 1 208 ? 20.001 -33.237 -11.202 1.00 27.72 208 LEU A C 1
ATOM 1574 O O . LEU A 1 208 ? 19.301 -32.809 -12.138 1.00 26.01 208 LEU A O 1
ATOM 1579 N N . ASP A 1 209 ? 19.777 -34.437 -10.616 1.00 26.72 209 ASP A N 1
ATOM 1580 C CA . ASP A 1 209 ? 18.585 -35.254 -10.971 1.00 25.99 209 ASP A CA 1
ATOM 1581 C C . ASP A 1 209 ? 17.283 -34.537 -10.605 1.00 28.59 209 ASP A C 1
ATOM 1582 O O . ASP A 1 209 ? 16.292 -34.582 -11.378 1.00 26.43 209 ASP A O 1
ATOM 1587 N N . VAL A 1 210 ? 17.276 -33.846 -9.452 1.00 21.55 210 VAL A N 1
ATOM 1588 C CA . VAL A 1 210 ? 16.127 -33.015 -9.075 1.00 22.21 210 VAL A CA 1
ATOM 1589 C C . VAL A 1 210 ? 15.961 -31.852 -10.056 1.00 21.80 210 VAL A C 1
ATOM 1590 O O . VAL A 1 210 ? 14.852 -31.559 -10.524 1.00 25.15 210 VAL A O 1
ATOM 1594 N N . LEU A 1 211 ? 17.043 -31.153 -10.384 1.00 22.65 211 LEU A N 1
ATOM 1595 C CA . LEU A 1 211 ? 16.879 -30.046 -11.328 1.00 26.01 211 LEU A CA 1
ATOM 1596 C C . LEU A 1 211 ? 16.333 -30.533 -12.659 1.00 25.44 211 LEU A C 1
ATOM 1597 O O . LEU A 1 211 ? 15.501 -29.851 -13.283 1.00 29.68 211 LEU A O 1
ATOM 1602 N N . ASP A 1 212 ? 16.791 -31.703 -13.125 1.00 24.47 212 ASP A N 1
ATOM 1603 C CA . ASP A 1 212 ? 16.276 -32.293 -14.365 1.00 26.52 212 ASP A CA 1
ATOM 1604 C C . ASP A 1 212 ? 14.744 -32.498 -14.323 1.00 30.57 212 ASP A C 1
ATOM 1605 O O . ASP A 1 212 ? 14.022 -32.077 -15.252 1.00 29.78 212 ASP A O 1
ATOM 1610 N N . VAL A 1 213 ? 14.219 -33.110 -13.247 1.00 28.21 213 VAL A N 1
ATOM 1611 C CA . VAL A 1 213 ? 12.762 -33.359 -13.253 1.00 27.07 213 VAL A CA 1
ATOM 1612 C C . VAL A 1 213 ? 11.984 -32.083 -13.051 1.00 25.40 213 VAL A C 1
ATOM 1613 O O . VAL A 1 213 ? 10.879 -31.948 -13.597 1.00 29.69 213 VAL A O 1
ATOM 1617 N N . VAL A 1 214 ? 12.498 -31.150 -12.249 1.00 22.34 214 VAL A N 1
ATOM 1618 C CA . VAL A 1 214 ? 11.743 -29.936 -12.000 1.00 20.30 214 VAL A CA 1
ATOM 1619 C C . VAL A 1 214 ? 11.723 -29.090 -13.281 1.00 25.72 214 VAL A C 1
ATOM 1620 O O . VAL A 1 214 ? 10.714 -28.454 -13.611 1.00 25.38 214 VAL A O 1
ATOM 1624 N N . THR A 1 215 ? 12.825 -29.092 -14.021 1.00 24.73 215 THR A N 1
ATOM 1625 C CA . THR A 1 215 ? 12.828 -28.382 -15.308 1.00 25.98 215 THR A CA 1
ATOM 1626 C C . THR A 1 215 ? 11.892 -29.046 -16.319 1.00 29.22 215 THR A C 1
ATOM 1627 O O . THR A 1 215 ? 11.338 -28.359 -17.203 1.00 33.45 215 THR A O 1
ATOM 1631 N N . GLN A 1 216 ? 11.697 -30.370 -16.241 1.00 27.96 216 GLN A N 1
ATOM 1632 C CA . GLN A 1 216 ? 10.725 -31.003 -17.137 1.00 34.29 216 GLN A CA 1
ATOM 1633 C C . GLN A 1 216 ? 9.318 -30.466 -16.892 1.00 30.59 216 GLN A C 1
ATOM 1634 O O . GLN A 1 216 ? 8.534 -30.310 -17.834 1.00 33.43 216 GLN A O 1
ATOM 1640 N N . VAL A 1 217 ? 8.969 -30.201 -15.627 1.00 25.15 217 VAL A N 1
ATOM 1641 C CA . VAL A 1 217 ? 7.659 -29.680 -15.294 1.00 24.03 217 VAL A CA 1
ATOM 1642 C C . VAL A 1 217 ? 7.500 -28.246 -15.783 1.00 25.73 217 VAL A C 1
ATOM 1643 O O . VAL A 1 217 ? 6.466 -27.870 -16.340 1.00 29.54 217 VAL A O 1
ATOM 1647 N N . TRP A 1 218 ? 8.482 -27.396 -15.485 1.00 24.54 218 TRP A N 1
ATOM 1648 C CA . TRP A 1 218 ? 8.362 -25.938 -15.594 1.00 26.91 218 TRP A CA 1
ATOM 1649 C C . TRP A 1 218 ? 8.960 -25.352 -16.868 1.00 28.25 218 TRP A C 1
ATOM 1650 O O . TRP A 1 218 ? 8.622 -24.215 -17.232 1.00 32.94 218 TRP A O 1
ATOM 1661 N N . GLY A 1 219 ? 9.876 -26.058 -17.516 1.00 26.44 219 GLY A N 1
ATOM 1662 C CA . GLY A 1 219 ? 10.795 -25.393 -18.420 1.00 30.86 219 GLY A CA 1
ATOM 1663 C C . GLY A 1 219 ? 11.900 -24.803 -17.554 1.00 31.19 219 GLY A C 1
ATOM 1664 O O . GLY A 1 219 ? 11.646 -24.242 -16.486 1.00 30.65 219 GLY A O 1
ATOM 1665 N N . SER A 1 220 ? 13.121 -24.884 -18.029 1.00 32.05 220 SER A N 1
ATOM 1666 C CA . SER A 1 220 ? 14.247 -24.533 -17.181 1.00 30.62 220 SER A CA 1
ATOM 1667 C C . SER A 1 220 ? 14.246 -23.067 -16.808 1.00 34.81 220 SER A C 1
ATOM 1668 O O . SER A 1 220 ? 14.733 -22.738 -15.722 1.00 30.57 220 SER A O 1
ATOM 1671 N N . ASP A 1 221 ? 13.673 -22.153 -17.682 1.00 28.00 221 ASP A N 1
ATOM 1672 C CA . ASP A 1 221 ? 13.801 -20.717 -17.388 1.00 33.30 221 ASP A CA 1
ATOM 1673 C C . ASP A 1 221 ? 12.858 -20.258 -16.194 1.00 37.18 221 ASP A C 1
ATOM 1674 O O . ASP A 1 221 ? 12.722 -19.052 -15.899 1.00 30.65 221 ASP A O 1
ATOM 1679 N N . CYS A 1 222 ? 12.206 -21.235 -15.553 1.00 27.57 222 CYS A N 1
ATOM 1680 C CA . CYS A 1 222 ? 11.396 -20.963 -14.382 1.00 23.35 222 CYS A CA 1
ATOM 1681 C C . CYS A 1 222 ? 11.940 -21.664 -13.145 1.00 22.36 222 CYS A C 1
ATOM 1682 O O . CYS A 1 222 ? 11.200 -21.809 -12.167 1.00 23.76 222 CYS A O 1
ATOM 1685 N N . VAL A 1 223 ? 13.143 -22.207 -13.198 1.00 23.59 223 VAL A N 1
ATOM 1686 C CA . VAL A 1 223 ? 13.707 -22.950 -12.062 1.00 19.47 223 VAL A CA 1
ATOM 1687 C C . VAL A 1 223 ? 14.979 -22.238 -11.633 1.00 20.96 223 VAL A C 1
ATOM 1688 O O . VAL A 1 223 ? 15.868 -21.986 -12.462 1.00 23.68 223 VAL A O 1
ATOM 1692 N N . GLY A 1 224 ? 15.107 -21.972 -10.337 1.00 21.09 224 GLY A N 1
ATOM 1693 C CA . GLY A 1 224 ? 16.354 -21.504 -9.750 1.00 21.10 224 GLY A CA 1
ATOM 1694 C C . GLY A 1 224 ? 16.928 -22.556 -8.800 1.00 19.27 224 GLY A C 1
ATOM 1695 O O . GLY A 1 224 ? 16.277 -23.561 -8.465 1.00 22.40 224 GLY A O 1
ATOM 1696 N N . VAL A 1 225 ? 18.179 -22.340 -8.383 1.00 18.95 225 VAL A N 1
ATOM 1697 C CA . VAL A 1 225 ? 18.749 -23.231 -7.362 1.00 21.59 225 VAL A CA 1
ATOM 1698 C C . VAL A 1 225 ? 19.474 -22.368 -6.347 1.00 20.25 225 VAL A C 1
ATOM 1699 O O . VAL A 1 225 ? 20.084 -21.342 -6.706 1.00 21.80 225 VAL A O 1
ATOM 1703 N N . ARG A 1 226 ? 19.362 -22.754 -5.066 1.00 19.05 226 ARG A N 1
ATOM 1704 C CA . ARG A 1 226 ? 20.092 -22.054 -4.033 1.00 18.68 226 ARG A CA 1
ATOM 1705 C C . ARG A 1 226 ? 21.237 -22.924 -3.489 1.00 18.98 226 ARG A C 1
ATOM 1706 O O . ARG A 1 226 ? 21.043 -24.121 -3.202 1.00 20.75 226 ARG A O 1
ATOM 1714 N N . LEU A 1 227 ? 22.417 -22.315 -3.326 1.00 18.72 227 LEU A N 1
ATOM 1715 C CA . LEU A 1 227 ? 23.604 -23.046 -2.854 1.00 19.78 227 LEU A CA 1
ATOM 1716 C C . LEU A 1 227 ? 24.263 -22.257 -1.734 1.00 21.06 227 LEU A C 1
ATOM 1717 O O . LEU A 1 227 ? 24.277 -21.020 -1.788 1.00 23.61 227 LEU A O 1
ATOM 1722 N N . SER A 1 228 ? 24.869 -22.962 -0.758 1.00 21.56 228 SER A N 1
ATOM 1723 C CA . SER A 1 228 ? 25.544 -22.280 0.354 1.00 20.54 228 SER A CA 1
ATOM 1724 C C . SER A 1 228 ? 26.875 -22.975 0.624 1.00 24.23 228 SER A C 1
ATOM 1725 O O . SER A 1 228 ? 27.032 -23.695 1.619 1.00 25.48 228 SER A O 1
ATOM 1728 N N . PRO A 1 229 ? 27.876 -22.756 -0.226 1.00 21.9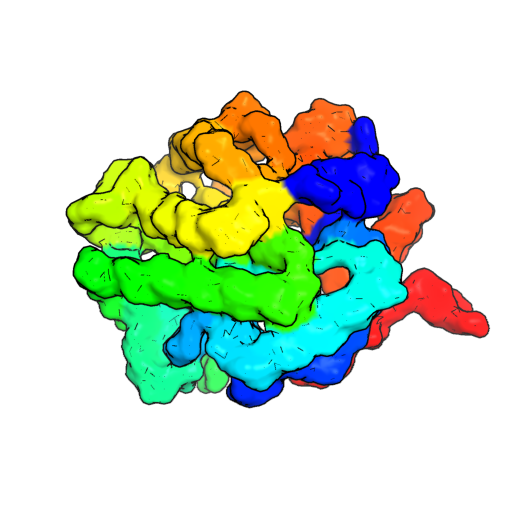7 229 PRO A N 1
ATOM 1729 C CA . PRO A 1 229 ? 29.098 -23.598 -0.154 1.00 24.56 229 PRO A CA 1
ATOM 1730 C C . PRO A 1 229 ? 29.964 -23.380 1.081 1.00 25.01 229 PRO A C 1
ATOM 1731 O O . PRO A 1 229 ? 30.816 -24.229 1.368 1.00 27.89 229 PRO A O 1
ATOM 1735 N N . LEU A 1 230 ? 29.804 -22.280 1.799 1.00 23.00 230 LEU A N 1
ATOM 1736 C CA . LEU A 1 230 ? 30.615 -22.021 2.982 1.00 23.69 230 LEU A CA 1
ATOM 1737 C C . LEU A 1 230 ? 29.813 -22.059 4.275 1.00 25.82 230 LEU A C 1
ATOM 1738 O O . LEU A 1 230 ? 30.362 -21.714 5.335 1.00 27.04 230 LEU A O 1
ATOM 1743 N N . ASN A 1 231 ? 28.522 -22.390 4.220 1.00 23.89 231 ASN A N 1
ATOM 1744 C CA . ASN A 1 231 ? 27.695 -22.283 5.427 1.00 23.99 231 ASN A CA 1
ATOM 1745 C C . ASN A 1 231 ? 27.929 -23.488 6.322 1.00 25.64 231 ASN A C 1
ATOM 1746 O O . ASN A 1 231 ? 27.746 -24.624 5.897 1.00 28.46 231 ASN A O 1
ATOM 1751 N N . SER A 1 232 ? 28.323 -23.238 7.574 1.00 25.91 232 SER A N 1
ATOM 1752 C CA . SER A 1 232 ? 28.559 -24.312 8.534 1.00 26.88 232 SER A CA 1
ATOM 1753 C C . SER A 1 232 ? 27.292 -24.780 9.236 1.00 26.62 232 SER A C 1
ATOM 1754 O O . SER A 1 232 ? 27.398 -25.711 10.041 1.00 29.69 232 SER A O 1
ATOM 1757 N N . PHE A 1 233 ? 26.168 -24.086 9.023 1.00 29.42 233 PHE A N 1
ATOM 1758 C CA . PHE A 1 233 ? 24.909 -24.398 9.699 1.00 34.86 233 PHE A CA 1
ATOM 1759 C C . PHE A 1 233 ? 24.564 -25.884 9.500 1.00 26.68 233 PHE A C 1
ATOM 1760 O O . PHE A 1 233 ? 24.784 -26.432 8.419 1.00 27.20 233 PHE A O 1
ATOM 1768 N N . ASN A 1 234 ? 24.052 -26.522 10.554 1.00 27.54 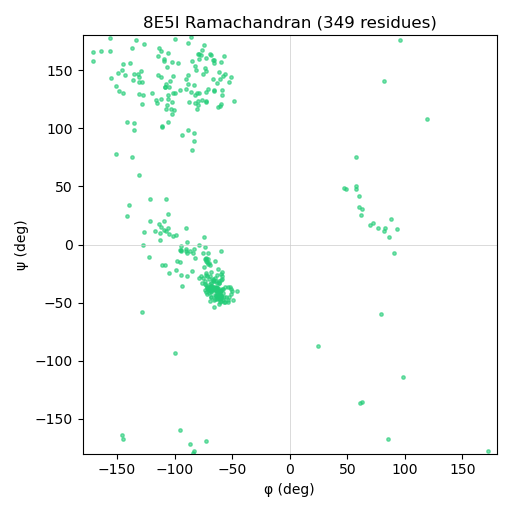234 ASN A N 1
ATOM 1769 C CA . ASN A 1 234 ? 23.632 -27.939 10.516 1.00 26.49 234 ASN A CA 1
ATOM 1770 C C . ASN A 1 234 ? 24.802 -28.840 10.166 1.00 26.94 234 ASN A C 1
ATOM 1771 O O . ASN A 1 234 ? 24.673 -29.748 9.338 1.00 27.96 234 ASN A O 1
ATOM 1776 N N . SER A 1 235 ? 25.969 -28.541 10.759 1.00 27.94 235 SER A N 1
ATOM 1777 C CA . SER A 1 235 ? 27.156 -29.403 10.715 1.00 28.84 235 SER A CA 1
ATOM 1778 C C . SER A 1 235 ? 27.589 -29.694 9.289 1.00 28.44 235 SER A C 1
ATOM 1779 O O . SER A 1 235 ? 27.852 -30.840 8.919 1.00 31.46 235 SER A O 1
ATOM 1782 N N . MET A 1 236 ? 27.670 -28.650 8.488 1.00 27.04 236 MET A N 1
ATOM 1783 C CA . MET A 1 236 ? 28.008 -28.785 7.089 1.00 26.28 236 MET A CA 1
ATOM 1784 C C . MET A 1 236 ? 29.429 -28.281 6.854 1.00 33.19 236 MET A C 1
ATOM 1785 O O . MET A 1 236 ? 29.843 -27.270 7.421 1.00 30.91 236 MET A O 1
ATOM 1790 N N . LYS A 1 237 ? 30.188 -29.010 6.049 1.00 27.31 237 LYS A N 1
ATOM 1791 C CA . LYS A 1 237 ? 31.500 -28.572 5.587 1.00 31.13 237 LYS A CA 1
ATOM 1792 C C . LYS A 1 237 ? 31.777 -29.291 4.293 1.00 34.21 237 LYS A C 1
ATOM 1793 O O . LYS A 1 237 ? 31.451 -30.470 4.180 1.00 33.33 237 LYS A O 1
ATOM 1799 N N . ASP A 1 238 ? 32.421 -28.620 3.347 1.00 31.12 238 ASP A N 1
ATOM 1800 C CA . ASP A 1 238 ? 33.069 -29.344 2.235 1.00 30.05 238 ASP A CA 1
ATOM 1801 C C . ASP A 1 238 ? 34.572 -29.184 2.380 1.00 35.12 238 ASP A C 1
ATOM 1802 O O . ASP A 1 238 ? 35.045 -28.116 2.752 1.00 36.19 238 ASP A O 1
ATOM 1807 N N . SER A 1 239 ? 35.329 -30.227 2.040 1.00 37.49 239 SER A N 1
ATOM 1808 C CA . SER A 1 239 ? 36.774 -30.118 2.206 1.00 40.89 239 SER A CA 1
ATOM 1809 C C . SER A 1 239 ? 37.408 -29.144 1.196 1.00 39.75 239 SER A C 1
ATOM 1810 O O . SER A 1 239 ? 38.547 -28.727 1.392 1.00 43.16 239 SER A O 1
ATOM 1813 N N . ASP A 1 240 ? 36.723 -28.762 0.116 1.00 35.85 240 ASP A N 1
ATOM 1814 C CA . ASP A 1 240 ? 37.310 -27.842 -0.866 1.00 32.48 240 ASP A CA 1
ATOM 1815 C C . ASP A 1 240 ? 36.194 -27.058 -1.518 1.00 35.85 240 ASP A C 1
ATOM 1816 O O . ASP A 1 240 ? 35.761 -27.365 -2.626 1.00 34.29 240 ASP A O 1
ATOM 1821 N N . PRO A 1 241 ? 35.665 -26.042 -0.826 1.00 32.51 241 PRO A N 1
ATOM 1822 C CA . PRO A 1 241 ? 34.496 -25.344 -1.375 1.00 30.64 241 PRO A CA 1
ATOM 1823 C C . PRO A 1 241 ? 34.778 -24.625 -2.683 1.00 32.08 241 PRO A C 1
ATOM 1824 O O . PRO A 1 241 ? 33.847 -24.490 -3.491 1.00 30.96 241 PRO A O 1
ATOM 1828 N N . ILE A 1 242 ? 35.994 -24.133 -2.886 1.00 32.10 242 ILE A N 1
ATOM 1829 C CA . ILE A 1 242 ? 36.314 -23.470 -4.152 1.00 36.50 242 ILE A CA 1
ATOM 1830 C C . ILE A 1 242 ? 36.191 -24.447 -5.324 1.00 34.33 242 ILE A C 1
ATOM 1831 O O . ILE A 1 242 ? 35.586 -24.130 -6.357 1.00 32.33 242 ILE A O 1
ATOM 1836 N N . ALA A 1 243 ? 36.753 -25.652 -5.179 1.00 36.52 243 ALA A N 1
ATOM 1837 C CA . ALA A 1 243 ? 36.634 -26.633 -6.254 1.00 38.13 243 ALA A CA 1
ATOM 1838 C C . ALA A 1 243 ? 35.185 -27.053 -6.452 1.00 32.56 243 ALA A C 1
ATOM 1839 O O . ALA A 1 243 ? 34.742 -27.231 -7.588 1.00 30.49 243 ALA A O 1
ATOM 1841 N N . LEU A 1 244 ? 34.426 -27.179 -5.356 1.00 28.06 244 LEU A N 1
ATOM 1842 C CA . LEU A 1 244 ? 33.002 -27.529 -5.427 1.00 29.64 244 LEU A CA 1
ATOM 1843 C C . LEU A 1 244 ? 32.195 -26.499 -6.213 1.00 30.43 244 LEU A C 1
ATOM 1844 O O . LEU A 1 244 ? 31.432 -26.851 -7.138 1.00 31.30 244 LEU A O 1
ATOM 1849 N N . VAL A 1 245 ? 32.371 -25.207 -5.892 1.00 27.01 245 VAL A N 1
ATOM 1850 C CA . VAL A 1 245 ? 31.545 -24.228 -6.586 1.00 31.09 245 VAL A CA 1
ATOM 1851 C C . VAL A 1 245 ? 32.029 -24.020 -7.995 1.00 31.35 245 VAL A C 1
ATOM 1852 O O . VAL A 1 245 ? 31.231 -23.654 -8.858 1.00 31.73 245 VAL A O 1
ATOM 1856 N N . THR A 1 246 ? 33.322 -24.199 -8.253 1.00 26.25 246 THR A N 1
ATOM 1857 C CA . THR A 1 246 ? 33.824 -24.062 -9.618 1.00 29.78 246 THR A CA 1
ATOM 1858 C C . THR A 1 246 ? 33.209 -25.116 -10.515 1.00 38.00 246 THR A C 1
ATOM 1859 O O . THR A 1 246 ? 32.740 -24.806 -11.619 1.00 32.13 246 THR A O 1
ATOM 1863 N N . TRP A 1 247 ? 33.207 -26.371 -10.052 1.00 31.20 247 TRP A N 1
ATOM 1864 C CA . TRP A 1 247 ? 32.619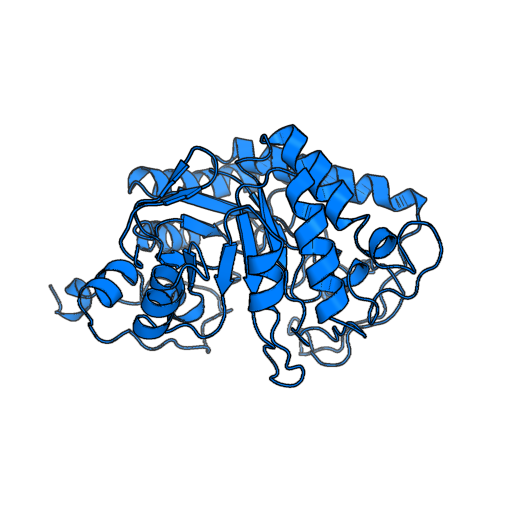 -27.456 -10.832 1.00 31.53 247 TRP A CA 1
ATOM 1865 C C . TRP A 1 247 ? 31.142 -27.206 -11.072 1.00 25.88 247 TRP A C 1
ATOM 1866 O O . TRP A 1 247 ? 30.646 -27.373 -12.202 1.00 27.72 247 TRP A O 1
ATOM 1877 N N . LEU A 1 248 ? 30.407 -26.806 -10.008 1.00 25.46 248 LEU A N 1
ATOM 1878 C CA . LEU A 1 248 ? 28.967 -26.609 -10.132 1.00 23.76 248 LEU A CA 1
ATOM 1879 C C . LEU A 1 248 ? 28.659 -25.415 -11.039 1.00 28.92 248 LEU A C 1
ATOM 1880 O O . LEU A 1 248 ? 27.722 -25.471 -11.863 1.00 27.07 248 LEU A O 1
ATOM 1885 N N . ALA A 1 249 ? 29.482 -24.355 -10.949 1.00 26.39 249 ALA A N 1
ATOM 1886 C CA . ALA A 1 249 ? 29.272 -23.184 -11.803 1.00 31.97 249 ALA A CA 1
ATOM 1887 C C . ALA A 1 249 ? 29.381 -23.566 -13.266 1.00 31.55 249 ALA A C 1
ATOM 1888 O O . ALA A 1 249 ? 28.598 -23.091 -14.113 1.00 30.92 249 ALA A O 1
ATOM 1890 N N . LYS A 1 250 ? 30.351 -24.410 -13.585 1.00 25.96 250 LYS A N 1
ATOM 1891 C CA . LYS A 1 250 ? 30.456 -24.857 -14.970 1.00 27.01 250 LYS A CA 1
ATOM 1892 C C . LYS A 1 250 ? 29.307 -25.745 -15.372 1.00 31.13 250 LYS A C 1
ATOM 1893 O O . LYS A 1 250 ? 28.761 -25.606 -16.485 1.00 28.34 250 LYS A O 1
ATOM 1899 N N . ARG A 1 251 ? 28.964 -26.697 -14.504 1.00 26.12 251 ARG A N 1
ATOM 1900 C CA . ARG A 1 251 ? 27.998 -27.718 -14.889 1.00 29.19 251 ARG A CA 1
ATOM 1901 C C . ARG A 1 251 ? 26.581 -27.159 -14.978 1.00 25.29 251 ARG A C 1
ATOM 1902 O O . ARG A 1 251 ? 25.796 -27.565 -15.848 1.00 27.37 251 ARG A O 1
ATOM 1910 N N . LEU A 1 252 ? 26.218 -26.246 -14.079 1.00 24.21 252 LEU A N 1
ATOM 1911 C CA . LEU A 1 252 ? 24.873 -25.678 -14.068 1.00 23.47 252 LEU A CA 1
ATOM 1912 C C . LEU A 1 252 ? 24.591 -24.863 -15.324 1.00 24.94 252 LEU A C 1
ATOM 1913 O O . LEU A 1 252 ? 23.418 -24.602 -15.594 1.00 25.88 252 LEU A O 1
ATOM 1918 N N . ASN A 1 253 ? 25.606 -24.504 -16.125 1.00 24.93 253 ASN A N 1
ATOM 1919 C CA . ASN A 1 253 ? 25.272 -23.878 -17.415 1.00 25.71 253 ASN A CA 1
ATOM 1920 C C . ASN A 1 253 ? 24.415 -24.793 -18.273 1.00 30.36 253 ASN A C 1
ATOM 1921 O O . ASN A 1 253 ? 23.660 -24.320 -19.131 1.00 33.45 253 ASN A O 1
ATOM 1926 N N . ASP A 1 254 ? 24.582 -26.089 -18.110 1.00 26.68 254 ASP A N 1
ATOM 1927 C CA . ASP A 1 254 ? 23.916 -27.036 -18.984 1.00 27.65 254 ASP A CA 1
ATOM 1928 C C . ASP A 1 254 ? 22.433 -27.120 -18.690 1.00 27.06 254 ASP A C 1
ATOM 1929 O O . ASP A 1 254 ? 21.706 -27.702 -19.500 1.00 33.34 254 ASP A O 1
ATOM 1934 N N . PHE A 1 255 ? 21.976 -26.595 -17.542 1.00 28.30 255 PHE A N 1
ATOM 1935 C CA . PHE A 1 255 ? 20.577 -26.687 -17.156 1.00 28.37 255 PHE A CA 1
ATOM 1936 C C . PHE A 1 255 ? 19.761 -25.456 -17.552 1.00 34.35 255 PHE A C 1
ATOM 1937 O O . PHE A 1 255 ? 18.549 -25.480 -17.369 1.00 34.09 255 PHE A O 1
ATOM 1945 N N . ASP A 1 256 ? 20.374 -24.398 -18.112 1.00 28.66 256 ASP A N 1
ATOM 1946 C CA . ASP A 1 256 ? 19.619 -23.191 -18.593 1.00 29.50 256 ASP A CA 1
ATOM 1947 C C . ASP A 1 256 ? 18.574 -22.672 -17.575 1.00 27.92 256 ASP A C 1
ATOM 1948 O O . ASP A 1 256 ? 17.417 -22.349 -17.910 1.00 31.23 256 ASP A O 1
ATOM 1953 N N . LEU A 1 257 ? 19.015 -22.522 -16.330 1.00 23.50 257 LEU A N 1
ATOM 1954 C CA . LEU A 1 257 ? 18.181 -22.147 -15.198 1.00 24.65 257 LEU A CA 1
ATOM 1955 C C . LEU A 1 257 ? 17.778 -20.667 -15.270 1.00 28.00 257 LEU A C 1
ATOM 1956 O O . LEU A 1 257 ? 18.427 -19.838 -15.919 1.00 24.86 257 LEU A O 1
ATOM 1961 N N . ALA A 1 258 ? 16.719 -20.342 -14.531 1.00 24.04 258 ALA A N 1
ATOM 1962 C CA . ALA A 1 258 ? 16.358 -18.946 -14.285 1.00 29.97 258 ALA A CA 1
ATOM 1963 C C . ALA A 1 258 ? 17.464 -18.206 -13.556 1.00 24.94 258 ALA A C 1
ATOM 1964 O O . ALA A 1 258 ? 17.772 -17.042 -13.886 1.00 23.23 258 ALA A O 1
ATOM 1966 N N . TYR A 1 259 ? 18.098 -18.870 -12.588 1.00 20.59 259 TYR A N 1
ATOM 1967 C CA . TYR A 1 259 ? 19.187 -18.218 -11.842 1.00 21.96 259 TYR A CA 1
ATOM 1968 C C . TYR A 1 259 ? 19.904 -19.211 -10.954 1.00 26.72 259 TYR A C 1
ATOM 1969 O O . TYR A 1 259 ? 19.400 -20.280 -10.628 1.00 21.94 259 TYR A O 1
ATOM 1978 N N . LEU A 1 260 ? 21.059 -18.783 -10.486 1.00 21.65 260 LEU A N 1
ATOM 1979 C CA . LEU A 1 260 ? 21.792 -19.453 -9.427 1.00 21.59 260 LEU A CA 1
ATOM 1980 C C . LEU A 1 260 ? 21.816 -18.441 -8.278 1.00 21.19 26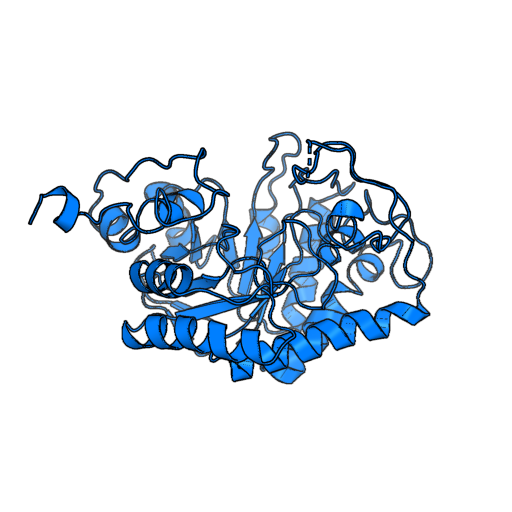0 LEU A C 1
ATOM 1981 O O . LEU A 1 260 ? 22.289 -17.308 -8.453 1.00 22.32 260 LEU A O 1
ATOM 1986 N N . HIS A 1 261 ? 21.336 -18.846 -7.118 1.00 18.81 261 HIS A N 1
ATOM 1987 C CA . HIS A 1 261 ? 21.235 -18.023 -5.907 1.00 18.92 261 HIS A CA 1
ATOM 1988 C C . HIS A 1 261 ? 22.328 -18.500 -4.957 1.00 22.63 261 HIS A C 1
ATOM 1989 O O . HIS A 1 261 ? 22.258 -19.608 -4.411 1.00 24.02 261 HIS A O 1
ATOM 1996 N N . LEU A 1 262 ? 23.381 -17.699 -4.838 1.00 19.50 262 LEU A N 1
ATOM 1997 C CA . LEU A 1 262 ? 24.580 -18.111 -4.108 1.00 20.64 262 LEU A CA 1
ATOM 1998 C C . LEU A 1 262 ? 24.635 -17.372 -2.769 1.00 25.98 262 LEU A C 1
ATOM 1999 O O . LEU A 1 262 ? 24.700 -16.137 -2.737 1.00 23.24 262 LEU A O 1
ATOM 2004 N N . MET A 1 263 ? 24.627 -18.101 -1.671 1.00 19.71 263 MET A N 1
ATOM 2005 C CA . MET A 1 263 ? 24.897 -17.462 -0.368 1.00 21.73 263 MET A CA 1
ATOM 2006 C C . MET A 1 263 ? 26.406 -17.370 -0.227 1.00 25.58 263 MET A C 1
ATOM 2007 O O . MET A 1 263 ? 27.099 -18.398 -0.342 1.00 26.76 263 MET A O 1
ATOM 2012 N N . ARG A 1 264 ? 26.922 -16.165 -0.052 1.00 24.69 264 ARG A N 1
ATOM 2013 C CA . ARG A 1 264 ? 28.371 -15.975 -0.211 1.00 29.79 264 ARG A CA 1
ATOM 2014 C C . ARG A 1 264 ? 29.227 -16.235 1.040 1.00 30.22 264 ARG A C 1
ATOM 2015 O O . ARG A 1 264 ? 30.456 -16.182 0.941 1.00 30.63 264 ARG A O 1
ATOM 2023 N N . ALA A 1 265 ? 28.652 -16.494 2.199 1.00 27.14 265 ALA A N 1
ATOM 2024 C CA . ALA A 1 265 ? 29.489 -16.589 3.394 1.00 27.91 265 ALA A CA 1
ATOM 2025 C C . ALA A 1 265 ? 28.916 -17.636 4.360 1.00 29.09 265 ALA A C 1
ATOM 2026 O O . ALA A 1 265 ? 28.085 -18.471 3.994 1.00 26.78 265 ALA A O 1
ATOM 2028 N N . ASP A 1 266 ? 29.373 -17.592 5.609 1.00 29.86 266 ASP A N 1
ATOM 2029 C CA . ASP A 1 266 ? 29.038 -18.621 6.595 1.00 27.19 266 ASP A CA 1
ATOM 2030 C C . ASP A 1 266 ? 28.211 -17.961 7.698 1.00 34.18 266 ASP A C 1
ATOM 2031 O O . ASP A 1 266 ? 28.688 -17.003 8.301 1.00 34.86 266 ASP A O 1
ATOM 2036 N N . PHE A 1 267 ? 26.981 -18.459 7.942 1.00 34.05 267 PHE A N 1
ATOM 2037 C CA . PHE A 1 267 ? 26.180 -18.017 9.100 1.00 37.05 267 PHE A CA 1
ATOM 2038 C C . PHE A 1 267 ? 27.013 -17.968 10.362 1.00 46.60 267 PHE A C 1
ATOM 2039 O O . PHE A 1 267 ? 26.804 -17.101 11.219 1.00 43.35 267 PHE A O 1
ATOM 2047 N N . LEU A 1 268 ? 27.893 -18.952 10.553 1.00 33.32 268 LEU A N 1
ATOM 2048 C CA . LEU A 1 268 ? 28.637 -19.080 11.803 1.00 35.48 268 LEU A CA 1
ATOM 2049 C C . LEU A 1 268 ? 30.010 -18.427 11.744 1.00 38.73 268 LEU A C 1
ATOM 2050 O O . LEU A 1 268 ? 30.729 -18.433 12.747 1.00 39.98 268 LEU A O 1
ATOM 2055 N N . GLY A 1 269 ? 30.411 -17.926 10.579 1.00 42.74 269 GLY A N 1
ATOM 2056 C CA . GLY A 1 269 ? 31.640 -17.166 10.460 1.00 40.68 269 GLY A CA 1
ATOM 2057 C C . GLY A 1 269 ? 32.892 -17.987 10.579 1.00 46.02 269 GLY A C 1
ATOM 2058 O O . GLY A 1 269 ? 33.948 -17.430 10.840 1.00 53.45 269 GLY A O 1
ATOM 2059 N N . GLU A 1 270 ? 32.799 -19.305 10.396 1.00 39.54 270 GLU A N 1
ATOM 2060 C CA . GLU A 1 270 ? 33.942 -20.202 10.544 1.00 40.97 270 GLU A CA 1
ATOM 2061 C C . GLU A 1 270 ? 34.674 -20.483 9.227 1.00 43.49 270 GLU A C 1
ATOM 2062 O O . GLU A 1 270 ? 35.904 -20.630 9.220 1.00 45.90 270 GLU A O 1
ATOM 2068 N N . GLN A 1 271 ? 33.952 -20.583 8.113 1.00 33.41 271 GLN A N 1
ATOM 2069 C CA . GLN A 1 271 ? 34.545 -20.910 6.829 1.00 34.57 271 GLN A CA 1
ATOM 2070 C C . GLN A 1 271 ? 34.601 -19.655 5.972 1.00 36.01 271 GLN A C 1
ATOM 2071 O O . GLN A 1 271 ? 33.570 -19.024 5.712 1.00 38.12 271 GLN A O 1
ATOM 2077 N N . GLN A 1 272 ? 35.782 -19.321 5.496 1.00 33.36 272 GLN A N 1
ATOM 2078 C CA . GLN A 1 272 ? 35.932 -18.157 4.637 1.00 41.90 272 GLN A CA 1
ATOM 2079 C C . GLN A 1 272 ? 36.669 -18.550 3.379 1.00 43.26 272 GLN A C 1
ATOM 2080 O O . GLN A 1 272 ? 37.636 -19.315 3.422 1.00 43.22 272 GLN A O 1
ATOM 2086 N N . ALA A 1 273 ? 36.206 -18.006 2.264 1.00 39.33 273 ALA A N 1
ATOM 2087 C CA . ALA A 1 273 ? 36.817 -18.181 0.959 1.00 42.37 273 ALA A CA 1
ATOM 2088 C C . ALA A 1 273 ? 36.097 -17.213 0.031 1.00 34.07 273 ALA A C 1
ATOM 2089 O O . ALA A 1 273 ? 34.977 -16.779 0.325 1.00 41.79 273 ALA A O 1
ATOM 2091 N N . ASP A 1 274 ? 36.750 -16.850 -1.086 1.00 35.71 274 ASP A N 1
ATOM 2092 C CA . ASP A 1 274 ? 36.040 -16.079 -2.120 1.00 33.23 274 ASP A CA 1
ATOM 2093 C C . ASP A 1 274 ? 35.351 -17.050 -3.080 1.00 33.80 274 ASP A C 1
ATOM 2094 O O . ASP A 1 274 ? 35.970 -17.600 -4.003 1.00 33.61 274 ASP A O 1
ATOM 2099 N N . VAL A 1 275 ? 34.062 -17.279 -2.872 1.00 32.78 275 VAL A N 1
ATOM 2100 C CA . VAL A 1 275 ? 33.343 -18.148 -3.773 1.00 30.50 275 VAL A CA 1
ATOM 2101 C C . VAL A 1 275 ? 32.631 -17.326 -4.855 1.00 30.25 275 VAL A C 1
ATOM 2102 O O . VAL A 1 275 ? 32.259 -17.886 -5.896 1.00 31.57 275 VAL A O 1
ATOM 2106 N N . VAL A 1 276 ? 32.491 -16.010 -4.676 1.00 29.28 276 VAL A N 1
ATOM 2107 C CA . VAL A 1 276 ? 31.719 -15.268 -5.670 1.00 29.57 276 VAL A CA 1
ATOM 2108 C C . VAL A 1 276 ? 32.511 -15.131 -6.970 1.00 33.18 276 VAL A C 1
ATOM 2109 O O . VAL A 1 276 ? 31.952 -15.270 -8.067 1.00 31.80 276 VAL A O 1
ATOM 2113 N N . THR A 1 277 ? 33.818 -14.870 -6.868 1.00 32.46 277 THR A N 1
ATOM 2114 C CA . THR A 1 277 ? 34.608 -14.623 -8.073 1.00 32.87 277 THR A CA 1
ATOM 2115 C C . THR A 1 277 ? 34.616 -15.810 -9.021 1.00 39.73 277 THR A C 1
ATOM 2116 O O . THR A 1 277 ? 34.325 -15.607 -10.216 1.00 33.19 277 THR A O 1
ATOM 2120 N N . PRO A 1 278 ? 34.919 -17.043 -8.587 1.00 33.43 278 PRO A N 1
ATOM 2121 C CA . PRO A 1 278 ? 34.952 -18.137 -9.555 1.00 36.69 278 PRO A CA 1
ATOM 2122 C C . PRO A 1 278 ? 33.563 -18.523 -10.023 1.00 32.57 278 PRO A C 1
ATOM 2123 O O . PRO A 1 278 ? 33.446 -18.983 -11.163 1.00 35.49 278 PRO A O 1
ATOM 2127 N N . VAL A 1 279 ? 32.500 -18.313 -9.213 1.00 26.72 279 VAL A N 1
ATOM 2128 C CA . VAL A 1 279 ? 31.145 -18.566 -9.701 1.00 25.78 279 VAL A CA 1
ATOM 2129 C C . VAL A 1 279 ? 30.783 -17.582 -10.832 1.00 30.12 279 VAL A C 1
ATOM 2130 O O . VAL A 1 279 ? 30.355 -17.993 -11.920 1.00 29.24 279 VAL A O 1
ATOM 2134 N N . ARG A 1 280 ? 31.037 -16.278 -10.643 1.00 26.88 280 ARG A N 1
ATOM 2135 C CA . ARG A 1 280 ? 30.739 -15.326 -11.712 1.00 28.39 280 ARG A CA 1
ATOM 2136 C C . ARG A 1 280 ? 31.583 -15.596 -12.956 1.00 31.02 280 ARG A C 1
ATOM 2137 O O . ARG A 1 280 ? 31.119 -15.355 -14.068 1.00 29.01 280 ARG A O 1
ATOM 2145 N N . GLU A 1 281 ? 32.817 -16.068 -12.799 1.00 30.04 281 GLU A N 1
ATOM 2146 C CA . GLU A 1 281 ? 33.691 -16.269 -13.946 1.00 36.66 281 GLU A CA 1
ATOM 2147 C C . GLU A 1 281 ? 33.188 -17.413 -14.829 1.00 35.01 281 GLU A C 1
ATOM 2148 O O . GLU A 1 281 ? 33.305 -17.349 -16.063 1.00 36.96 281 GLU A O 1
ATOM 2154 N N . HIS A 1 282 ? 32.638 -18.467 -14.213 1.00 29.20 282 HIS A N 1
ATOM 2155 C CA . HIS A 1 282 ? 32.326 -19.694 -14.932 1.00 32.48 282 HIS A CA 1
ATOM 2156 C C . HIS A 1 282 ? 30.844 -19.892 -15.211 1.00 33.68 282 HIS A C 1
ATOM 2157 O O . HIS A 1 282 ? 30.499 -20.604 -16.173 1.00 31.84 282 HIS A O 1
ATOM 2164 N N . TYR A 1 283 ? 29.979 -19.294 -14.420 1.00 25.94 283 TYR A N 1
ATOM 2165 C CA . TYR A 1 283 ? 28.532 -19.412 -14.611 1.00 25.30 283 TYR A CA 1
ATOM 2166 C C . TYR A 1 283 ? 28.094 -18.323 -15.581 1.00 31.00 283 TYR A C 1
ATOM 2167 O O . TYR A 1 283 ? 28.321 -17.132 -15.320 1.00 28.75 283 TYR A O 1
ATOM 2176 N N . ARG A 1 284 ? 27.457 -18.711 -16.691 1.00 25.82 284 ARG A N 1
ATOM 2177 C CA . ARG A 1 284 ? 27.065 -17.719 -17.693 1.00 26.47 284 ARG A CA 1
ATOM 2178 C C . ARG A 1 284 ? 25.662 -17.121 -17.489 1.00 27.79 284 ARG A C 1
ATOM 2179 O O . ARG A 1 284 ? 25.237 -16.237 -18.273 1.00 32.93 284 ARG A O 1
ATOM 2187 N N . GLY A 1 285 ? 24.904 -17.601 -16.532 1.00 24.51 285 GLY A N 1
ATOM 2188 C CA . GLY A 1 285 ? 23.516 -17.229 -16.338 1.00 26.48 285 GLY A CA 1
ATOM 2189 C C . GLY A 1 285 ? 23.346 -16.114 -15.325 1.00 28.19 285 GLY A C 1
ATOM 2190 O O . GLY A 1 285 ? 24.261 -15.323 -15.069 1.00 25.44 285 GLY A O 1
ATOM 2191 N N . HIS A 1 286 ? 22.129 -16.014 -14.796 1.00 24.51 286 HIS A N 1
ATOM 2192 C CA . HIS A 1 286 ? 21.778 -14.950 -13.855 1.00 23.72 286 HIS A CA 1
ATOM 2193 C C . HIS A 1 286 ? 22.299 -15.331 -12.494 1.00 22.84 286 HIS A C 1
ATOM 2194 O O . HIS A 1 286 ? 21.892 -16.364 -11.952 1.00 22.75 286 HIS A O 1
ATOM 2201 N N . LEU A 1 287 ? 23.191 -14.506 -11.920 1.00 22.91 287 LEU A N 1
ATOM 2202 C CA . LEU A 1 287 ? 23.749 -14.747 -10.590 1.00 21.47 287 LEU A CA 1
ATOM 2203 C C . LEU A 1 287 ? 23.067 -13.820 -9.573 1.00 22.46 287 LEU A C 1
ATOM 2204 O O . LEU A 1 287 ? 23.188 -12.591 -9.650 1.00 22.31 287 LEU A O 1
ATOM 2209 N N . MET A 1 288 ? 22.359 -14.418 -8.623 1.00 19.86 288 MET A N 1
ATOM 2210 C CA . MET A 1 288 ? 21.706 -13.752 -7.504 1.00 19.57 288 MET A CA 1
ATOM 2211 C C . MET A 1 288 ? 22.580 -13.985 -6.283 1.00 20.61 288 MET A C 1
ATOM 2212 O O . MET A 1 288 ? 22.852 -15.142 -5.967 1.00 22.18 288 MET A O 1
ATOM 2217 N N . LEU A 1 289 ? 23.042 -12.922 -5.621 1.00 20.82 289 LEU A N 1
ATOM 2218 C CA . LEU A 1 289 ? 23.872 -13.091 -4.429 1.00 20.28 289 LEU A CA 1
ATOM 2219 C C . LEU A 1 289 ? 23.103 -12.743 -3.159 1.00 23.25 289 LEU A C 1
ATOM 2220 O O . LEU A 1 289 ? 22.177 -11.937 -3.175 1.00 25.12 289 LEU A O 1
ATOM 2225 N N . ASN A 1 290 ? 23.521 -13.360 -2.058 1.00 22.22 290 ASN A N 1
ATOM 2226 C CA . ASN A 1 290 ? 22.893 -13.137 -0.764 1.00 21.22 290 ASN A CA 1
ATOM 2227 C C . ASN A 1 290 ? 23.933 -13.220 0.335 1.00 27.03 290 ASN A C 1
ATOM 2228 O O . ASN A 1 290 ? 24.924 -13.962 0.215 1.00 25.43 290 ASN A O 1
ATOM 2233 N N . MET A 1 291 ? 23.665 -12.457 1.419 1.00 26.24 291 MET A N 1
ATOM 2234 C CA . MET A 1 291 ? 24.227 -12.480 2.788 1.00 24.77 291 MET A CA 1
ATOM 2235 C C . MET A 1 291 ? 24.901 -11.157 3.107 1.00 27.45 291 MET A C 1
ATOM 2236 O O . MET A 1 291 ? 25.988 -10.881 2.619 1.00 29.65 291 MET A O 1
ATOM 2241 N N . GLY A 1 292 ? 24.272 -10.365 3.977 1.00 26.22 292 GLY A N 1
ATOM 2242 C CA . GLY A 1 292 ? 24.944 -9.203 4.519 1.00 28.60 292 GLY A CA 1
ATOM 2243 C C . GLY A 1 292 ? 25.052 -8.002 3.603 1.00 30.16 292 GLY A C 1
ATOM 2244 O O . GLY A 1 292 ? 25.822 -7.078 3.924 1.00 33.42 292 GLY A O 1
ATOM 2245 N N . TYR A 1 293 ? 24.305 -7.956 2.501 1.00 28.49 293 TYR A N 1
ATOM 2246 C CA . TYR A 1 293 ? 24.389 -6.816 1.583 1.00 31.08 293 TYR A CA 1
ATOM 2247 C C . TYR A 1 293 ? 23.601 -5.639 2.129 1.00 29.16 293 TYR A C 1
ATOM 2248 O O . TYR A 1 293 ? 22.446 -5.798 2.530 1.00 31.07 293 TYR A O 1
ATOM 2257 N N . THR A 1 294 ? 24.235 -4.472 2.146 1.00 31.84 294 THR A N 1
ATOM 2258 C CA . THR A 1 294 ? 23.564 -3.192 2.343 1.00 33.00 294 THR A CA 1
ATOM 2259 C C . THR A 1 294 ? 23.118 -2.654 0.982 1.00 33.86 294 THR A C 1
ATOM 2260 O O . THR A 1 294 ? 23.517 -3.163 -0.068 1.00 33.97 294 THR A O 1
ATOM 2264 N N . GLY A 1 295 ? 22.366 -1.543 0.991 1.00 33.55 295 GLY A N 1
ATOM 2265 C CA . GLY A 1 295 ? 21.971 -0.951 -0.278 1.00 32.87 295 GLY A CA 1
ATOM 2266 C C . GLY A 1 295 ? 23.169 -0.455 -1.068 1.00 36.30 295 GLY A C 1
ATOM 2267 O O . GLY A 1 295 ? 23.253 -0.646 -2.285 1.00 34.66 295 GLY A O 1
ATOM 2268 N N . VAL A 1 296 ? 24.147 0.121 -0.379 1.00 36.46 296 VAL A N 1
ATOM 2269 C CA . VAL A 1 296 ? 25.304 0.668 -1.072 1.00 38.05 296 VAL A CA 1
ATOM 2270 C C . VAL A 1 296 ? 26.143 -0.457 -1.687 1.00 38.11 296 VAL A C 1
ATOM 2271 O O . VAL A 1 296 ? 26.507 -0.396 -2.874 1.00 35.52 296 VAL A O 1
ATOM 2275 N N . GLU A 1 297 ? 26.388 -1.537 -0.921 1.00 34.18 297 GLU A N 1
ATOM 2276 C CA . GLU A 1 297 ? 27.190 -2.645 -1.447 1.00 33.86 297 GLU A CA 1
ATOM 2277 C C . GLU A 1 297 ? 26.491 -3.317 -2.613 1.00 30.46 297 GLU A C 1
ATOM 2278 O O . GLU A 1 297 ? 27.131 -3.667 -3.622 1.00 33.91 297 GLU A O 1
ATOM 2284 N N . ALA A 1 298 ? 25.178 -3.534 -2.473 1.00 29.32 298 ALA A N 1
ATOM 2285 C CA . ALA A 1 298 ? 24.400 -4.166 -3.533 1.00 30.63 298 ALA A CA 1
ATOM 2286 C C . ALA A 1 298 ? 24.458 -3.360 -4.817 1.00 32.50 298 ALA A C 1
ATOM 2287 O O . ALA A 1 298 ? 24.630 -3.925 -5.910 1.00 32.56 298 ALA A O 1
ATOM 2289 N N . ASN A 1 299 ? 24.315 -2.034 -4.726 1.00 32.85 299 ASN A N 1
ATOM 2290 C CA . ASN A 1 299 ? 24.451 -1.247 -5.948 1.00 36.56 299 ASN A CA 1
ATOM 2291 C C . ASN A 1 299 ? 25.842 -1.395 -6.525 1.00 32.72 299 ASN A C 1
ATOM 2292 O O . ASN A 1 299 ? 26.023 -1.450 -7.750 1.00 37.43 299 ASN A O 1
ATOM 2297 N N . THR A 1 300 ? 26.848 -1.403 -5.656 1.00 36.46 300 THR A N 1
ATOM 2298 C CA . THR A 1 300 ? 28.215 -1.505 -6.132 1.00 36.18 300 THR A CA 1
ATOM 2299 C C . THR A 1 300 ? 28.441 -2.797 -6.909 1.00 33.65 300 THR A C 1
ATOM 2300 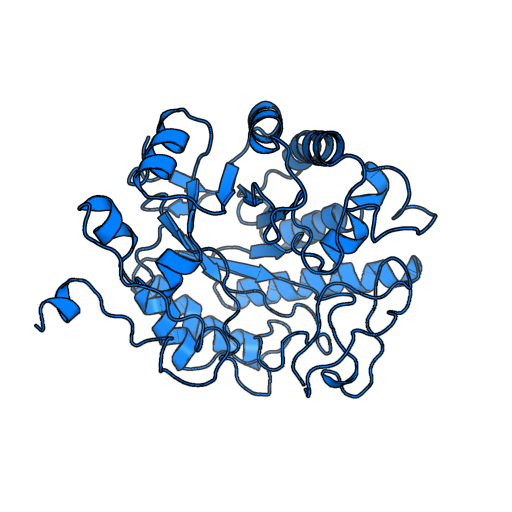O O . THR A 1 300 ? 29.047 -2.772 -7.991 1.00 35.09 300 THR A O 1
ATOM 2304 N N . VAL A 1 301 ? 27.947 -3.926 -6.393 1.00 35.26 301 VAL A N 1
ATOM 2305 C CA . VAL A 1 301 ? 28.284 -5.184 -7.042 1.00 35.03 301 VAL A CA 1
ATOM 2306 C C . VAL A 1 301 ? 27.444 -5.404 -8.299 1.00 33.68 301 VAL A C 1
ATOM 2307 O O . VAL A 1 301 ? 27.908 -6.047 -9.231 1.00 31.75 301 VAL A O 1
ATOM 2311 N N . ILE A 1 302 ? 26.220 -4.865 -8.373 1.00 28.95 302 ILE A N 1
ATOM 2312 C CA . ILE A 1 302 ? 25.469 -4.926 -9.625 1.00 30.63 302 ILE A CA 1
ATOM 2313 C C . ILE A 1 302 ? 26.109 -4.023 -10.668 1.00 33.38 302 ILE A C 1
ATOM 2314 O O . ILE A 1 302 ? 26.209 -4.381 -11.845 1.00 31.36 302 ILE A O 1
ATOM 2319 N N . ALA A 1 303 ? 26.537 -2.829 -10.257 1.00 30.38 303 ALA A N 1
ATOM 2320 C CA . ALA A 1 303 ? 27.104 -1.895 -11.225 1.00 32.23 303 ALA A CA 1
ATOM 2321 C C . ALA A 1 303 ? 28.443 -2.400 -11.744 1.00 37.26 303 ALA A C 1
ATOM 2322 O O . ALA A 1 303 ? 28.800 -2.126 -12.893 1.00 37.14 303 ALA A O 1
ATOM 2324 N N . SER A 1 304 ? 29.209 -3.101 -10.897 1.00 33.72 304 SER A N 1
ATOM 2325 C CA . SER A 1 304 ? 30.477 -3.669 -11.335 1.00 45.40 304 SER A CA 1
ATOM 2326 C C . SER A 1 304 ? 30.288 -4.868 -12.257 1.00 48.93 304 SER A C 1
ATOM 2327 O O . SER A 1 304 ? 31.264 -5.331 -12.854 1.00 49.84 304 SER A O 1
ATOM 2330 N N . GLY A 1 305 ? 29.068 -5.386 -12.357 1.00 36.58 305 GLY A N 1
ATOM 2331 C CA . GLY A 1 305 ? 28.779 -6.579 -13.108 1.00 38.67 305 GLY A CA 1
ATOM 2332 C C . GLY A 1 305 ? 29.047 -7.862 -12.370 1.00 38.22 305 GLY A C 1
ATOM 2333 O O . GLY A 1 305 ? 29.080 -8.914 -13.002 1.00 39.59 305 GLY A O 1
ATOM 2334 N N . GLN A 1 306 ? 29.238 -7.828 -11.053 1.00 30.77 306 GLN A N 1
ATOM 2335 C CA . GLN A 1 306 ? 29.602 -9.074 -10.371 1.00 38.64 306 GLN A CA 1
ATOM 2336 C C . GLN A 1 306 ? 28.395 -9.909 -10.017 1.00 33.20 306 GLN A C 1
ATOM 2337 O O . GLN A 1 306 ? 28.524 -11.123 -9.864 1.00 36.36 306 GLN A O 1
ATOM 2343 N N . ALA A 1 307 ? 27.219 -9.290 -9.906 1.00 31.50 307 ALA A N 1
ATOM 2344 C CA . ALA A 1 307 ? 25.971 -10.016 -9.675 1.00 27.92 307 ALA A CA 1
ATOM 2345 C C . ALA A 1 307 ? 24.915 -9.376 -10.553 1.00 30.05 307 ALA A C 1
ATOM 2346 O O . ALA A 1 307 ? 25.023 -8.194 -10.909 1.00 25.51 307 ALA A O 1
ATOM 2348 N N . ASP A 1 308 ? 23.873 -10.156 -10.869 1.00 22.97 308 ASP A N 1
ATOM 2349 C CA . ASP A 1 308 ? 22.742 -9.608 -11.581 1.00 25.61 308 ASP A CA 1
ATOM 2350 C C . ASP A 1 308 ? 21.628 -9.166 -10.657 1.00 28.19 308 ASP A C 1
ATOM 2351 O O . ASP A 1 308 ? 20.873 -8.247 -11.013 1.00 28.07 308 ASP A O 1
ATOM 2356 N N . SER A 1 309 ? 21.536 -9.761 -9.474 1.00 21.37 309 SER A N 1
ATOM 2357 C CA . SER A 1 309 ? 20.511 -9.339 -8.508 1.00 25.41 309 SER A CA 1
ATOM 2358 C C . SER A 1 309 ? 20.965 -9.702 -7.100 1.00 23.44 309 SER A C 1
ATOM 2359 O O . SER A 1 309 ? 21.947 -10.436 -6.912 1.00 22.74 309 SER A O 1
ATOM 2362 N N . ILE A 1 310 ? 20.272 -9.131 -6.104 1.00 20.60 310 ILE A N 1
ATOM 2363 C CA . ILE A 1 310 ? 20.625 -9.330 -4.684 1.00 20.54 310 ILE A CA 1
ATOM 2364 C C . ILE A 1 310 ? 19.371 -9.715 -3.930 1.00 24.45 310 ILE A C 1
ATOM 2365 O O . ILE A 1 310 ? 18.318 -9.077 -4.077 1.00 23.86 310 ILE A O 1
ATOM 2370 N N . ALA A 1 311 ? 19.456 -10.789 -3.162 1.00 23.66 311 ALA A N 1
ATOM 2371 C CA . ALA A 1 311 ? 18.328 -11.197 -2.344 1.00 22.61 311 ALA A CA 1
ATOM 2372 C C . ALA A 1 311 ? 18.614 -10.708 -0.941 1.00 23.32 311 ALA A C 1
ATOM 2373 O O . ALA A 1 311 ? 19.724 -10.869 -0.435 1.00 24.52 311 ALA A O 1
ATOM 2375 N N . PHE A 1 312 ? 17.638 -10.045 -0.345 1.00 21.59 312 PHE A N 1
ATOM 2376 C CA . PHE A 1 312 ? 17.764 -9.548 0.995 1.00 21.50 312 PHE A CA 1
ATOM 2377 C C . PHE A 1 312 ? 16.883 -10.406 1.890 1.00 24.22 312 PHE A C 1
ATOM 2378 O O . PHE A 1 312 ? 15.713 -10.640 1.557 1.00 25.09 312 PHE A O 1
ATOM 2386 N N . GLY A 1 313 ? 17.415 -10.794 3.054 1.00 23.08 313 GLY A N 1
ATOM 2387 C CA . GLY A 1 313 ? 16.709 -11.609 4.021 1.00 23.17 313 GLY A CA 1
ATOM 2388 C C . GLY A 1 313 ? 16.145 -10.734 5.122 1.00 27.98 313 GLY A C 1
ATOM 2389 O O . GLY A 1 313 ? 15.003 -10.252 5.005 1.00 26.22 313 GLY A O 1
ATOM 2390 N N . VAL A 1 314 ? 16.884 -10.555 6.246 1.00 25.30 314 VAL A N 1
ATOM 2391 C CA . VAL A 1 314 ? 16.328 -9.842 7.392 1.00 24.54 314 VAL A CA 1
ATOM 2392 C C . VAL A 1 314 ? 15.845 -8.443 7.033 1.00 29.07 314 VAL A C 1
ATOM 2393 O O . VAL A 1 314 ? 14.796 -8.017 7.560 1.00 28.32 314 VAL A O 1
ATOM 2397 N N . PRO A 1 315 ? 16.500 -7.692 6.133 1.00 28.69 315 PRO A N 1
ATOM 2398 C CA . PRO A 1 315 ? 15.986 -6.341 5.843 1.00 27.21 315 PRO A CA 1
ATOM 2399 C C . PRO A 1 315 ? 14.603 -6.377 5.217 1.00 28.16 315 PRO A C 1
ATOM 2400 O O . PRO A 1 315 ? 13.819 -5.483 5.497 1.00 28.96 315 PRO A O 1
ATOM 2404 N N . PHE A 1 316 ? 14.302 -7.352 4.356 1.00 26.81 316 PHE A N 1
ATOM 2405 C CA . PHE A 1 316 ? 12.958 -7.456 3.779 1.00 24.97 316 PHE A CA 1
ATOM 2406 C C . PHE A 1 316 ? 11.956 -8.026 4.778 1.00 26.24 316 PHE A C 1
ATOM 2407 O O . PHE A 1 316 ? 10.797 -7.598 4.789 1.00 28.05 316 PHE A O 1
ATOM 2415 N N . LEU A 1 317 ? 12.394 -8.935 5.655 1.00 23.30 317 LEU A N 1
ATOM 2416 C CA . LEU A 1 317 ? 11.539 -9.356 6.777 1.00 24.11 317 LEU A CA 1
ATOM 2417 C C . LEU A 1 317 ? 10.970 -8.142 7.522 1.00 28.05 317 LEU A C 1
ATOM 2418 O O . LEU A 1 317 ? 9.772 -8.089 7.877 1.00 27.41 317 LEU A O 1
ATOM 2423 N N . ALA A 1 318 ? 11.847 -7.175 7.842 1.00 26.06 318 ALA A N 1
ATOM 2424 C CA . ALA A 1 318 ? 11.483 -6.068 8.688 1.00 27.39 318 ALA A CA 1
ATOM 2425 C C . ALA A 1 318 ? 11.038 -4.832 7.920 1.00 27.81 318 ALA A C 1
ATOM 2426 O O . ALA A 1 318 ? 10.565 -3.878 8.559 1.00 32.15 318 ALA A O 1
ATOM 2428 N N . ASN A 1 319 ? 11.116 -4.825 6.588 1.00 27.55 319 ASN A N 1
ATOM 2429 C CA . ASN A 1 319 ? 10.751 -3.634 5.821 1.00 27.94 319 ASN A CA 1
ATOM 2430 C C . ASN A 1 319 ? 9.904 -4.040 4.629 1.00 28.05 319 ASN A C 1
ATOM 2431 O O . ASN A 1 319 ? 10.450 -4.481 3.605 1.00 27.80 319 ASN A O 1
ATOM 2436 N N . PRO A 1 320 ? 8.581 -3.927 4.732 1.00 28.19 320 PRO A N 1
ATOM 2437 C CA . PRO A 1 320 ? 7.720 -4.338 3.607 1.00 28.60 320 PRO A CA 1
ATOM 2438 C C . PRO A 1 320 ? 8.018 -3.557 2.358 1.00 30.24 320 PRO A C 1
ATOM 2439 O O . PRO A 1 320 ? 7.937 -4.119 1.266 1.00 31.12 320 PRO A O 1
ATOM 2443 N N . ASP A 1 321 ? 8.450 -2.313 2.499 1.00 27.72 321 ASP A N 1
ATOM 2444 C CA . ASP A 1 321 ? 8.745 -1.438 1.387 1.00 30.69 321 ASP A CA 1
ATOM 2445 C C . ASP A 1 321 ? 10.243 -1.241 1.235 1.00 26.44 321 ASP A C 1
ATOM 2446 O O . ASP A 1 321 ? 10.702 -0.152 0.920 1.00 30.41 321 ASP A O 1
ATOM 2451 N N . LEU A 1 322 ? 11.027 -2.313 1.436 1.00 26.65 322 LEU A N 1
ATOM 2452 C CA . LEU A 1 322 ? 12.478 -2.214 1.281 1.00 30.83 322 LEU A CA 1
ATOM 2453 C C . LEU A 1 322 ? 12.923 -1.585 -0.037 1.00 27.30 322 LEU A C 1
ATOM 2454 O O . LEU A 1 322 ? 13.828 -0.734 -0.002 1.00 26.56 322 LEU A O 1
ATOM 2459 N N . PRO A 1 323 ? 12.340 -1.908 -1.190 1.00 24.82 323 PRO A N 1
ATOM 2460 C CA . PRO A 1 323 ? 12.839 -1.296 -2.444 1.00 27.53 323 PRO A CA 1
ATOM 2461 C C . PRO A 1 323 ? 12.708 0.211 -2.436 1.00 30.73 323 PRO A C 1
ATOM 2462 O O . PRO A 1 323 ? 13.672 0.913 -2.781 1.00 30.50 323 PRO A O 1
ATOM 2466 N N . GLU A 1 324 ? 11.596 0.742 -1.908 1.00 30.59 324 GLU A N 1
ATOM 2467 C CA . GLU A 1 324 ? 11.455 2.186 -1.841 1.00 33.13 324 GLU A CA 1
ATOM 2468 C C . GLU A 1 324 ? 12.422 2.778 -0.823 1.00 31.18 324 GLU A C 1
ATOM 2469 O O . GLU A 1 324 ? 12.961 3.866 -1.035 1.00 33.93 324 GLU A O 1
ATOM 2475 N N . ARG A 1 325 ? 12.618 2.099 0.309 1.00 32.39 325 ARG A N 1
ATOM 2476 C CA . ARG A 1 325 ? 13.548 2.630 1.289 1.00 31.35 325 ARG A CA 1
ATOM 2477 C C . ARG A 1 325 ? 14.961 2.711 0.742 1.00 32.33 325 ARG A C 1
ATOM 2478 O O . ARG A 1 325 ? 15.671 3.686 1.028 1.00 33.34 325 ARG A O 1
ATOM 2486 N N . LEU A 1 326 ? 15.420 1.657 0.035 1.00 30.84 326 LEU A N 1
ATOM 2487 C CA . LEU A 1 326 ? 16.757 1.681 -0.531 1.00 31.28 326 LEU A CA 1
ATOM 2488 C C . LEU A 1 326 ? 16.842 2.697 -1.640 1.00 34.31 326 LEU A C 1
ATOM 2489 O O . LEU A 1 326 ? 17.862 3.381 -1.782 1.00 36.12 326 LEU A O 1
ATOM 2494 N N . ARG A 1 327 ? 15.764 2.857 -2.414 1.00 36.99 327 ARG A N 1
ATOM 2495 C CA . ARG A 1 327 ? 15.763 3.840 -3.489 1.00 38.37 327 ARG A CA 1
ATOM 2496 C C . ARG A 1 327 ? 15.988 5.256 -2.960 1.00 43.60 327 ARG A C 1
ATOM 2497 O O . ARG A 1 327 ? 16.747 6.042 -3.539 1.00 43.15 327 ARG A O 1
ATOM 2505 N N . ASN A 1 328 ? 15.328 5.596 -1.868 1.00 40.11 328 ASN A N 1
ATOM 2506 C CA . ASN A 1 328 ? 15.347 6.927 -1.286 1.00 46.25 328 ASN A CA 1
ATOM 2507 C C . ASN A 1 328 ? 16.385 7.111 -0.185 1.00 39.84 328 ASN A C 1
ATOM 2508 O O . ASN A 1 328 ? 16.510 8.227 0.327 1.00 50.15 328 ASN A O 1
ATOM 2513 N N . GLU A 1 329 ? 17.144 6.070 0.157 1.00 41.07 329 GLU A N 1
ATOM 2514 C CA . GLU A 1 329 ? 18.179 6.139 1.181 1.00 52.93 329 GLU A CA 1
ATOM 2515 C C . GLU A 1 329 ? 17.578 6.593 2.512 1.00 52.61 329 GLU A C 1
ATOM 2516 O O . GLU A 1 329 ? 18.054 7.516 3.167 1.00 53.33 329 GLU A O 1
ATOM 2522 N N . VAL A 1 330 ? 16.524 5.927 2.885 1.00 47.31 330 VAL A N 1
ATOM 2523 C CA . VAL A 1 330 ? 15.781 6.131 4.112 1.00 51.58 330 VAL A CA 1
ATOM 2524 C C . VAL A 1 330 ? 16.181 5.037 5.101 1.00 52.84 330 VAL A C 1
ATOM 2525 O O . VAL A 1 330 ? 16.501 3.918 4.703 1.00 46.36 330 VAL A O 1
ATOM 2529 N N . GLU A 1 331 ? 16.225 5.374 6.395 1.00 40.04 331 GLU A N 1
ATOM 2530 C CA . GLU A 1 331 ? 16.595 4.374 7.413 1.00 41.05 331 GLU A CA 1
ATOM 2531 C C . GLU A 1 331 ? 15.657 3.182 7.373 1.00 38.29 331 GLU A C 1
ATOM 2532 O O . GLU A 1 331 ? 14.445 3.330 7.182 1.00 40.34 331 GLU A O 1
ATOM 2538 N N . LEU A 1 332 ? 16.217 2.003 7.649 1.00 35.95 332 LEU A N 1
ATOM 2539 C CA . LEU A 1 332 ? 15.469 0.748 7.667 1.00 34.19 332 LEU A CA 1
ATOM 2540 C C . LEU A 1 332 ? 14.853 0.465 9.056 1.00 36.05 332 LEU A C 1
ATOM 2541 O O . LEU A 1 332 ? 15.437 0.804 10.094 1.00 37.54 332 LEU A O 1
ATOM 2546 N N . ASN A 1 333 ? 13.670 -0.164 9.072 1.00 30.20 333 ASN A N 1
ATOM 2547 C CA . ASN A 1 333 ? 13.160 -0.711 10.350 1.00 36.31 333 ASN A CA 1
ATOM 2548 C C . ASN A 1 333 ? 14.132 -1.759 10.871 1.00 42.10 333 ASN A C 1
ATOM 2549 O O . ASN A 1 333 ? 14.732 -2.505 10.097 1.00 35.28 333 ASN A O 1
ATOM 2554 N N . GLN A 1 334 ? 14.219 -1.870 12.192 1.00 37.51 334 GLN A N 1
ATOM 2555 C CA . GLN A 1 334 ? 15.081 -2.852 12.836 1.00 40.44 334 GLN A CA 1
ATOM 2556 C C . GLN A 1 334 ? 14.304 -4.152 13.050 1.00 37.97 334 GLN A C 1
ATOM 2557 O O . GLN A 1 334 ? 13.165 -4.116 13.523 1.00 41.21 334 GLN A O 1
ATOM 2563 N N . ALA A 1 335 ? 14.916 -5.281 12.720 1.00 32.80 335 ALA A N 1
ATOM 2564 C CA . ALA A 1 335 ? 14.280 -6.585 12.893 1.00 34.58 335 ALA A CA 1
ATOM 2565 C C . ALA A 1 335 ? 14.263 -7.002 14.364 1.00 37.35 335 ALA A C 1
ATOM 2566 O O . ALA A 1 335 ? 15.183 -6.694 15.128 1.00 41.67 335 ALA A O 1
ATOM 2568 N N . ASP A 1 336 ? 13.207 -7.723 14.755 1.00 31.80 336 ASP A N 1
ATOM 2569 C CA . ASP A 1 336 ? 13.145 -8.296 16.107 1.00 40.50 336 ASP A CA 1
ATOM 2570 C C . ASP A 1 336 ? 13.252 -9.806 16.004 1.00 38.62 336 ASP A C 1
ATOM 2571 O O . ASP A 1 336 ? 12.261 -10.480 15.665 1.00 35.35 336 ASP A O 1
ATOM 2576 N N . PRO A 1 337 ? 14.423 -10.384 16.287 1.00 39.55 337 PRO A N 1
ATOM 2577 C CA . PRO A 1 337 ? 14.582 -11.833 16.127 1.00 34.26 337 PRO A CA 1
ATOM 2578 C C . PRO A 1 337 ? 13.682 -12.630 17.027 1.00 39.38 337 PRO A C 1
ATOM 2579 O O . PRO A 1 337 ? 13.381 -13.788 16.710 1.00 34.21 337 PRO A O 1
ATOM 2583 N N . ALA A 1 338 ? 13.202 -12.038 18.110 1.00 33.30 338 ALA A N 1
ATOM 2584 C CA . ALA A 1 338 ? 12.316 -12.775 19.004 1.00 34.30 338 ALA A CA 1
ATOM 2585 C C . ALA A 1 338 ? 11.052 -13.278 18.323 1.00 40.08 338 ALA A C 1
ATOM 2586 O O . ALA A 1 338 ? 10.445 -14.248 18.806 1.00 38.52 338 ALA A O 1
ATOM 2588 N N . THR A 1 339 ? 10.624 -12.654 17.221 1.00 35.56 339 THR A N 1
ATOM 2589 C CA . THR A 1 339 ? 9.391 -13.092 16.602 1.00 32.33 339 THR A CA 1
ATOM 2590 C C . THR A 1 339 ? 9.646 -13.705 15.236 1.00 30.39 339 THR A C 1
ATOM 2591 O O . THR A 1 339 ? 8.716 -13.811 14.438 1.00 31.10 339 THR A O 1
ATOM 2595 N N . PHE A 1 340 ? 10.888 -14.090 14.945 1.00 28.44 340 PHE A N 1
ATOM 2596 C CA . PHE A 1 340 ? 11.127 -14.764 13.653 1.00 25.25 340 PHE A CA 1
ATOM 2597 C C . PHE A 1 340 ? 10.249 -16.008 13.541 1.00 29.36 340 PHE A C 1
ATOM 2598 O O . PHE A 1 340 ? 9.634 -16.251 12.495 1.00 29.76 340 PHE A O 1
ATOM 2606 N N . TYR A 1 341 ? 10.174 -16.817 14.616 1.00 30.89 341 TYR A N 1
ATOM 2607 C CA . TYR A 1 341 ? 9.548 -18.130 14.514 1.00 31.31 341 TYR A CA 1
ATOM 2608 C C . TYR A 1 341 ? 8.367 -18.311 15.464 1.00 33.78 341 TYR A C 1
ATOM 2609 O O . TYR A 1 341 ? 8.010 -19.445 15.772 1.00 40.01 341 TYR A O 1
ATOM 2618 N N . THR A 1 342 ? 7.765 -17.229 15.962 1.00 34.34 342 THR A N 1
ATOM 2619 C CA . THR A 1 342 ? 6.599 -17.348 16.800 1.00 39.40 342 THR A CA 1
ATOM 2620 C C . THR A 1 342 ? 5.344 -17.487 15.955 1.00 43.05 342 THR A C 1
ATOM 2621 O O . THR A 1 342 ? 5.364 -17.473 14.717 1.00 43.00 342 THR A O 1
ATOM 2625 N N . GLN A 1 343 ? 4.229 -17.550 16.645 1.00 39.27 343 GLN A N 1
ATOM 2626 C CA . GLN A 1 343 ? 2.945 -17.623 15.984 1.00 49.75 343 GLN A CA 1
ATOM 2627 C C . GLN A 1 343 ? 2.381 -16.213 15.933 1.00 44.61 343 GLN A C 1
ATOM 2628 O O . GLN A 1 343 ? 2.743 -15.347 16.735 1.00 54.28 343 GLN A O 1
ATOM 2634 N N . GLY A 1 344 ? 1.496 -15.976 14.996 1.00 38.73 344 GLY A N 1
ATOM 2635 C CA . GLY A 1 344 ? 0.692 -14.778 15.089 1.00 36.15 344 GLY A CA 1
ATOM 2636 C C . GLY A 1 344 ? 1.249 -13.621 14.289 1.00 34.86 344 GLY A C 1
ATOM 2637 O O . GLY A 1 344 ? 2.336 -13.676 13.680 1.00 34.21 344 GLY A O 1
ATOM 2638 N N . PRO A 1 345 ? 0.491 -12.526 14.292 1.00 35.74 345 PRO A N 1
ATOM 2639 C CA . PRO A 1 345 ? 0.851 -11.363 13.467 1.00 36.16 345 PRO A CA 1
ATOM 2640 C C . PRO A 1 345 ? 1.979 -10.516 14.022 1.00 35.22 345 PRO A C 1
ATOM 2641 O O . PRO A 1 345 ? 2.644 -9.817 13.241 1.00 33.86 345 PRO A O 1
ATOM 2645 N N . GLU A 1 346 ? 2.174 -10.508 15.352 1.00 37.19 346 GLU A N 1
ATOM 2646 C CA . GLU A 1 346 ? 3.240 -9.681 15.922 1.00 31.68 346 GLU A CA 1
ATOM 2647 C C . GLU A 1 346 ? 4.609 -10.055 15.374 1.00 33.36 346 GLU A C 1
ATOM 2648 O O . GLU A 1 346 ? 4.999 -11.234 15.352 1.00 35.68 346 GLU A O 1
ATOM 2654 N N . GLY A 1 347 ? 5.333 -9.040 14.890 1.00 30.74 347 GLY A N 1
ATOM 2655 C CA . GLY A 1 347 ? 6.613 -9.242 14.266 1.00 33.33 347 GLY A CA 1
ATOM 2656 C C . GLY A 1 347 ? 6.537 -9.938 12.923 1.00 30.33 347 GLY A C 1
ATOM 2657 O O . GLY A 1 347 ? 7.548 -10.421 12.437 1.00 30.34 347 GLY A O 1
ATOM 2658 N N . TYR A 1 348 ? 5.351 -9.987 12.308 1.00 30.78 348 TYR A N 1
ATOM 2659 C CA . TYR A 1 348 ? 5.188 -10.666 11.024 1.00 27.59 348 TYR A CA 1
ATOM 2660 C C . TYR A 1 348 ? 4.515 -9.724 10.039 1.00 28.56 348 TYR A C 1
ATOM 2661 O O . TYR A 1 348 ? 5.085 -9.443 8.990 1.00 30.40 348 TYR A O 1
ATOM 2670 N N . ILE A 1 349 ? 3.319 -9.227 10.351 1.00 28.61 349 ILE A N 1
ATOM 2671 C CA . ILE A 1 349 ? 2.639 -8.301 9.429 1.00 32.66 349 ILE A CA 1
ATOM 2672 C C . ILE A 1 349 ? 2.537 -6.910 10.012 1.00 35.30 349 ILE A C 1
ATOM 2673 O O . ILE A 1 349 ? 1.878 -6.057 9.435 1.00 31.91 349 ILE A O 1
ATOM 2678 N N . ASP A 1 350 ? 3.212 -6.638 11.122 1.00 29.63 350 ASP A N 1
ATOM 2679 C CA . ASP A 1 350 ? 3.057 -5.310 11.694 1.00 29.46 350 ASP A CA 1
ATOM 2680 C C . ASP A 1 350 ? 4.312 -4.443 11.616 1.00 34.28 350 ASP A C 1
ATOM 2681 O O . ASP A 1 350 ? 4.355 -3.396 12.255 1.00 37.22 350 ASP A O 1
ATOM 2686 N N . TYR A 1 351 ? 5.290 -4.801 10.808 1.00 32.07 351 TYR A N 1
ATOM 2687 C CA . TYR A 1 351 ? 6.367 -3.859 10.541 1.00 31.46 351 TYR A CA 1
ATOM 2688 C C . TYR A 1 351 ? 5.836 -2.757 9.632 1.00 32.13 351 TYR A C 1
ATOM 2689 O O . TYR A 1 351 ? 5.278 -3.068 8.565 1.00 37.57 351 TYR A O 1
ATOM 2698 N N . PRO A 1 352 ? 6.063 -1.486 9.944 1.00 34.29 352 PRO A N 1
ATOM 2699 C CA . PRO A 1 352 ? 5.433 -0.416 9.162 1.00 33.50 352 PRO A CA 1
ATOM 2700 C C . PRO A 1 352 ? 6.171 -0.073 7.863 1.00 35.09 352 PRO A C 1
ATOM 2701 O O . PRO A 1 352 ? 7.393 -0.221 7.733 1.00 35.94 352 PRO A O 1
ATOM 2705 N N . THR A 1 353 ? 5.403 0.433 6.908 1.00 34.69 353 THR A N 1
ATOM 2706 C CA . THR A 1 353 ? 5.960 1.155 5.777 1.00 36.42 353 THR A CA 1
ATOM 2707 C C . THR A 1 353 ? 6.426 2.554 6.205 1.00 39.15 353 THR A C 1
ATOM 2708 O O . THR A 1 353 ? 6.131 3.029 7.321 1.00 38.70 353 THR A O 1
ATOM 2712 N N . ILE A 1 354 ? 7.120 3.242 5.275 1.00 36.27 354 ILE A N 1
ATOM 2713 C CA . ILE A 1 354 ? 7.463 4.655 5.483 1.00 38.47 354 ILE A CA 1
ATOM 2714 C C . ILE A 1 354 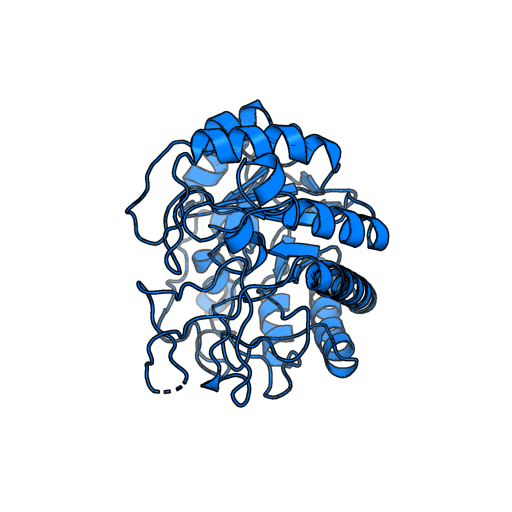? 6.220 5.479 5.804 1.00 38.21 354 ILE A C 1
ATOM 2715 O O . ILE A 1 354 ? 6.219 6.310 6.716 1.00 47.09 354 ILE A O 1
ATOM 2720 N N . SER A 1 355 ? 5.166 5.304 5.022 1.00 42.45 355 SER A N 1
ATOM 2721 C CA . SER A 1 355 ? 4.025 6.197 5.176 1.00 49.75 355 SER A CA 1
ATOM 2722 C C . SER A 1 355 ? 3.251 5.887 6.447 1.00 50.13 355 SER A C 1
ATOM 2723 O O . SER A 1 355 ? 2.732 6.799 7.090 1.00 48.84 355 SER A O 1
ATOM 2726 N N . GLU A 1 356 ? 3.187 4.614 6.843 1.00 50.46 356 GLU A N 1
ATOM 2727 C CA . GLU A 1 356 ? 2.614 4.287 8.152 1.00 48.76 356 GLU A CA 1
ATOM 2728 C C . GLU A 1 356 ? 3.440 4.892 9.271 1.00 50.94 356 GLU A C 1
ATOM 2729 O O . GLU A 1 356 ? 2.889 5.394 10.260 1.00 56.78 356 GLU A O 1
ATOM 2735 N N . LEU A 1 357 ? 4.769 4.813 9.156 1.00 43.32 357 LEU A N 1
ATOM 2736 C CA . LEU A 1 357 ? 5.632 5.423 10.161 1.00 44.74 357 LEU A CA 1
ATOM 2737 C C . LEU A 1 357 ? 5.304 6.891 10.333 1.00 56.15 357 LEU A C 1
ATOM 2738 O O . LEU A 1 357 ? 5.178 7.382 11.462 1.00 55.88 357 LEU A O 1
ATOM 2743 N N . ALA A 1 358 ? 5.138 7.608 9.218 1.00 52.24 358 ALA A N 1
ATOM 2744 C CA . ALA A 1 358 ? 4.768 9.022 9.276 1.00 53.57 358 ALA A CA 1
ATOM 2745 C C . ALA A 1 358 ? 3.437 9.234 9.993 1.00 56.33 358 ALA A C 1
ATOM 2746 O O . ALA A 1 358 ? 3.085 10.380 10.292 1.00 65.08 358 ALA A O 1
ATOM 2748 N N . ASN A 1 359 ? 2.753 8.140 10.352 1.00 89.48 359 ASN A N 1
ATOM 2749 C CA . ASN A 1 359 ? 1.455 8.064 11.019 1.00 79.60 359 ASN A CA 1
ATOM 2750 C C . ASN A 1 359 ? 0.409 8.796 10.204 1.00 70.81 359 ASN A C 1
ATOM 2751 O O . ASN A 1 359 ? -0.002 9.886 10.606 1.00 101.63 359 ASN A O 1
ATOM 2756 N N . ALA A 1 360 ? -0.035 8.175 9.093 1.00 70.15 360 ALA A N 1
ATOM 2757 C CA . ALA A 1 360 ? -0.950 8.748 8.077 1.00 76.98 360 ALA A CA 1
ATOM 2758 C C . ALA A 1 360 ? -1.127 10.234 8.254 1.00 57.16 360 ALA A C 1
ATOM 2759 O O . ALA A 1 360 ? -1.958 10.660 9.055 1.00 86.66 360 ALA A O 1
#

Organism: NCBI:txid1795871

Nearest PDB structures (foldseek):
  8e5i-assembly1_A  TM=1.003E+00  e=8.125E-78  Neptuniibacter sp.
  3atz-assembly3_C  TM=9.731E-01  e=4.111E-45  Trypanosoma cruzi
  7tmb-assembly6_F  TM=9.404E-01  e=1.073E-43  Klebsiella pneumoniae subsp. pneumoniae HS11286
  5k0r-assembly1_A  TM=9.455E-01  e=1.088E-36  Shewanella oneidensis MR-1
  3wjs-assembly1_A  TM=9.269E-01  e=1.405E-33  Gluconobacter oxydans

B-factor: mean 33.84, std 13.46, range [16.72, 116.54]

Secondary structure (DSSP, 8-state):
--TTS-EEETTEEES-SEEE-------S-TTS---HHHHHHHHHTTTSS-EEEEEEESSTT--SSSS--BSSSHHHHHHHHHHHHHHHHTT--EEEEEE--GGGS-GGGTTTPPPEESSS----S--B----B---PPEEPPGGGHHHHHHHHHHHHHHHHHTT-SEEEEEE-TTSHHHHHHSTTT----STTSSSHHHHTHHHHHHHHHHHHHH-GGGEEEEE-TT--TTT---S-HHHHHHHHHHHGGGGT-SEEEEE-S-TTS------HHHHHHH--SPEEEESS--HHHHHHHHHTTS-SEEEESHHHHH-TTHHHHHHHTPPPPPP-GGGSS-SSSTTTT-PPPHHHHTT-

Sequence (357 aa):
ADLFTPVQLGALTLANRVLMAPLTRTRADADHVPTDLMVEHYAQRASAGLIIAEATMAMEGNSAFWREPGIYSEAQVSGWKRVTDAVHAKGGKIFLQIWHGGRACHPLLNGGRVPVAPSAMAITNDDEVHTGKKAYTVPRELADEEIPAIIEGFKVAAENAKRAGFDGVEVHGANGYLLDEFLRDGANHRKGPYGGPIENRARRLLLDVLDVVTQVWGSDCVGVRLSPLNSFNSMKDSDPIALVTWLAKRLNDFDLAYLHLMRADFLGEQQADVVTPVREHYRGHLMLNMGYTGVEANTVIASGQADSIAFGVPFLANPDLPERLRNEVELNQADPATFYTQGPEGYIDYPTISELANA

InterPro domains:
  IPR001155 NADH:flavin oxidoreductase/NADH oxidase, N-terminal [PF00724] (3-333)
  IPR013785 Aldolase-type TIM barrel [G3DSA:3.20.20.70] (1-356)
  IPR045247 Oxidoreductase Oye-like [PTHR22893] (3-353)

Radius of gyration: 19.07 Å; Cα contacts (8 Å, |Δi|>4): 838; chains: 1; bounding box: 43×57×44 Å

Solvent-accessible surface area: 13663 Å² total; per-residue (Å²): 72,56,0,47,48,77,17,105,1,32,86,35,78,0,75,8,25,0,0,2,3,15,29,28,4,7,6,1,50,72,102,26,21,6,37,96,45,1,23,78,2,4,13,56,0,7,64,5,2,0,1,1,0,2,5,0,2,3,32,122,27,9,5,5,59,150,60,0,0,0,0,53,36,116,58,1,10,72,5,0,90,117,0,0,67,24,0,69,91,133,60,4,56,0,0,0,2,0,0,8,0,0,3,1,3,9,17,121,26,25,86,47,126,79,7,14,0,0,8,60,62,19,5,116,70,53,75,8,132,66,59,108,102,72,29,48,93,3,104,86,5,46,49,147,58,0,81,72,11,27,87,10,0,62,57,0,0,69,11,0,106,121,0,21,10,28,0,0,0,0,7,0,0,14,0,11,0,2,1,0,0,6,0,36,30,1,5,114,17,184,40,60,16,3,44,70,33,92,38,15,0,106,0,1,13,37,0,0,68,21,0,23,123,30,26,34,31,62,29,0,0,0,13,6,3,5,2,0,6,48,2,30,4,129,6,96,71,22,65,38,0,2,26,67,3,0,108,90,0,14,92,23,104,17,3,0,2,0,0,1,56,38,12,106,80,51,123,18,146,43,87,1,12,70,19,2,54,125,53,6,190,29,20,0,0,0,12,32,74,14,84,16,116,60,0,43,80,16,6,70,83,45,55,2,37,0,0,2,6,13,67,42,0,3,0,0,2,21,0,1,77,4,23,112,75,157,61,160,67,23,160,25,68,90,77,26,34,139,58,84,18,53,104,11,1,42,88,22,38,38,58,78,101,94,80,127,154

Foldseek 3Di:
DFQQPWDQQLNDIFRGQAEADEAFQLAADQQQAADPLLLLLLLLQQNHSEYEYHEAELDPQQDLQRRHHHLQDPRNLQRLLSNLVSSVVSPGAYAYAYFGQAQSRACLSRVNDAGEAQAQDFQDPAFGVNVTHGGHGHDHDDPVCLVVVLVSLLSSLLSRVSSPHQAYEYECEQQGHLVLLQAQQNHPDDDQSDDDNVNSNVSVVSNLVSSCVNNPQSRYEYEYEQAECHRNTHHPCSQVNLLVVLQVCLVSNHSEYEYEQHYPVRPGDDGNLVSSQVRHPHAYEYEDDDDLVNRRVCCVVVSHVHYHYYQQCLQESPVVVCSVVVHDTGDQDVVSSHDYDCVSRNPRDYPVVVVVD